Protein AF-A0A3M1ZWK1-F1 (afdb_monomer)

pLDDT: mean 81.52, std 21.82, range [30.94, 98.62]

Secondary structure (DSSP, 8-state):
--------------------------------PPPPPPPPPPPPPHHHHHHHHHHHHHHHHHHHHHHHT---HHHHHHHHHHHHHHHHHHHHHHHHHHHH----HHHHHHHHHHHHHHHHHHHHHHHHHHHHHHHHHHHHHHHHHHHHHHHHHHHHTTTGGGSHHHHHHHHHHHHHHHHHHHHHHHHHHHHHHHHHHHHHHHHHHHHHHHHHHHHHHHHHHHHHHHSS-------

Nearest PDB structures (foldseek):
  8qhw-assembly1_E  TM=5.575E-01  e=1.529E+00  Synechocystis sp. PCC 6803
  6ixg-assembly1_A  TM=4.187E-01  e=4.051E+00  Homo sapiens
  6grj-assembly1_E  TM=3.163E-01  e=2.426E+00  Aeromonas hydrophila
  4nqi-assembly2_D  TM=3.399E-01  e=5.511E+00  Dictyostelium discoideum

Foldseek 3Di:
DDDDDDDDDDDDDDDDDDDDDDDDDDDDDDPPPDDPDDPQDAADDPVCLQVVLVVLLVVLVVLVVVLVPADPLVVLVVLLVVLLVVLVVLVVVLVVVVVVVDDALVRLVVSLVVLVVSVVSLCVSLVSLVVLLVVLVVQLVVLVVQLVSLVVSCVVCVVVCVDVSSVVSSVSNNVSSVVSNVSSVVSNVSSVVSVVSSVVSNVSSVVSNVSSVVVSVVNVVVVVVVPDDPPDPDD

Structure (mmCIF, N/CA/C/O backbone):
data_AF-A0A3M1ZWK1-F1
#
_entry.id   AF-A0A3M1ZWK1-F1
#
loop_
_atom_site.group_PDB
_atom_site.id
_atom_site.type_symbol
_atom_site.label_atom_id
_atom_site.label_alt_id
_atom_site.label_comp_id
_atom_site.label_asym_id
_atom_site.label_entity_id
_atom_site.label_seq_id
_atom_site.pdbx_PDB_ins_code
_atom_site.Cartn_x
_atom_site.Cartn_y
_atom_site.Cartn_z
_atom_site.occupancy
_atom_site.B_iso_or_equiv
_atom_site.auth_seq_id
_atom_site.auth_comp_id
_atom_site.auth_asym_id
_atom_site.auth_atom_id
_atom_site.pdbx_PDB_model_num
ATOM 1 N N . MET A 1 1 ? -30.235 40.904 11.051 1.00 38.47 1 MET A N 1
ATOM 2 C CA . MET A 1 1 ? -30.427 39.703 11.897 1.00 38.47 1 MET A CA 1
ATOM 3 C C . MET A 1 1 ? -29.103 38.927 11.856 1.00 38.47 1 MET A C 1
ATOM 5 O O . MET A 1 1 ? -28.822 38.373 10.811 1.00 38.47 1 MET A O 1
ATOM 9 N N . GLN A 1 2 ? -28.092 39.113 12.729 1.00 34.56 2 GLN A N 1
ATOM 10 C CA . GLN A 1 2 ? -27.960 38.712 14.158 1.00 34.56 2 GLN A CA 1
ATOM 11 C C . GLN A 1 2 ? -28.523 37.294 14.403 1.00 34.56 2 GLN A C 1
ATOM 13 O O . GLN A 1 2 ? -29.694 37.111 14.103 1.00 34.56 2 GLN A O 1
ATOM 18 N N . ARG A 1 3 ? -27.825 36.251 14.904 1.00 33.00 3 ARG A N 1
ATOM 19 C CA . ARG A 1 3 ? -26.635 36.025 15.784 1.00 33.00 3 ARG A CA 1
ATOM 20 C C . ARG A 1 3 ? -25.969 34.676 15.376 1.00 33.00 3 ARG A C 1
ATOM 22 O O . ARG A 1 3 ? -26.694 33.814 14.907 1.00 33.00 3 ARG A O 1
ATOM 29 N N . ALA A 1 4 ? -24.649 34.447 15.342 1.00 34.34 4 ALA A N 1
ATOM 30 C CA . ALA A 1 4 ? -23.581 34.401 16.368 1.00 34.34 4 ALA A CA 1
ATOM 31 C C . ALA A 1 4 ? -23.506 33.111 17.236 1.00 34.34 4 ALA A C 1
ATOM 33 O O . ALA A 1 4 ? -24.455 32.803 17.949 1.00 34.34 4 ALA A O 1
ATOM 34 N N . GLY A 1 5 ? -22.320 32.462 17.234 1.00 31.09 5 GLY A N 1
ATOM 35 C CA . GLY A 1 5 ? -21.807 31.486 18.229 1.00 31.09 5 GLY A CA 1
ATOM 36 C C . GLY A 1 5 ? -20.921 30.379 17.609 1.00 31.09 5 GLY A C 1
ATOM 37 O O . GLY A 1 5 ? -21.463 29.385 17.155 1.00 31.09 5 GLY A O 1
ATOM 38 N N . ARG A 1 6 ? -19.612 30.580 17.331 1.00 34.53 6 ARG A N 1
ATOM 39 C CA . ARG A 1 6 ? -18.406 30.277 18.174 1.00 34.53 6 ARG A CA 1
ATOM 40 C C . ARG A 1 6 ? -18.509 28.907 18.888 1.00 34.53 6 ARG A C 1
ATOM 42 O O . ARG A 1 6 ? -19.478 28.702 19.600 1.00 34.53 6 ARG A O 1
ATOM 49 N N . TRP A 1 7 ? -17.580 27.946 18.798 1.00 30.94 7 TRP A N 1
ATOM 50 C CA . TRP A 1 7 ? -16.111 28.007 18.861 1.00 30.94 7 TRP A CA 1
ATOM 51 C C . TRP A 1 7 ? -15.473 26.719 18.296 1.00 30.94 7 TRP A C 1
ATOM 53 O O . TRP A 1 7 ? -15.908 25.638 18.671 1.00 30.94 7 TRP A O 1
ATOM 63 N N . VAL A 1 8 ? -14.374 26.814 17.540 1.00 35.25 8 VAL A N 1
ATOM 64 C CA . VAL A 1 8 ? -13.290 25.813 17.601 1.00 35.25 8 VAL A CA 1
ATOM 65 C C . VAL A 1 8 ? -11.978 26.585 17.632 1.00 35.25 8 VAL A C 1
ATOM 67 O O . VAL A 1 8 ? -11.711 27.425 16.774 1.00 35.25 8 VAL A O 1
ATOM 70 N N . ALA A 1 9 ? -11.218 26.364 18.698 1.00 31.84 9 ALA A N 1
ATOM 71 C CA . ALA A 1 9 ? -9.923 26.970 18.928 1.00 31.84 9 ALA A CA 1
ATOM 72 C C . ALA A 1 9 ? -8.912 26.431 17.907 1.00 31.84 9 ALA A C 1
ATOM 74 O O . ALA A 1 9 ? -8.629 25.237 17.870 1.00 31.84 9 ALA A O 1
ATOM 75 N N . ALA A 1 10 ? -8.365 27.332 17.097 1.00 32.12 10 ALA A N 1
ATOM 76 C CA . ALA A 1 10 ? -7.154 27.095 16.335 1.00 32.12 10 ALA A CA 1
ATOM 77 C C . ALA A 1 10 ? -5.958 27.297 17.273 1.00 32.12 10 ALA A C 1
ATOM 79 O O . ALA A 1 10 ? -5.714 28.413 17.734 1.00 32.12 10 ALA A O 1
ATOM 80 N N . VAL A 1 11 ? -5.215 26.229 17.556 1.00 35.22 11 VAL A N 1
ATOM 81 C CA . VAL A 1 11 ? -3.864 26.337 18.112 1.00 35.22 11 VAL A CA 1
ATOM 82 C C . VAL A 1 11 ? -2.892 26.184 16.951 1.00 35.22 11 VAL A C 1
ATOM 84 O O . VAL A 1 11 ? -2.616 25.090 16.468 1.00 35.22 11 VAL A O 1
ATOM 87 N N . LEU A 1 12 ? -2.426 27.338 16.481 1.00 34.66 12 LEU A N 1
ATOM 88 C CA . LEU A 1 12 ? -1.258 27.499 15.628 1.00 34.66 12 LEU A CA 1
ATOM 89 C C . LEU A 1 12 ? -0.006 27.223 16.466 1.00 34.66 12 LEU A C 1
ATOM 91 O O . LEU A 1 12 ? 0.311 27.990 17.372 1.00 34.66 12 LEU A O 1
ATOM 95 N N . VAL A 1 13 ? 0.737 26.174 16.121 1.00 36.19 13 VAL A N 1
ATOM 96 C CA . VAL A 1 13 ? 2.158 26.064 16.467 1.00 36.19 13 VAL A CA 1
ATOM 97 C C . VAL A 1 13 ? 2.926 25.980 15.158 1.00 36.19 13 VAL A C 1
ATOM 99 O O . VAL A 1 13 ? 3.127 24.910 14.598 1.00 36.19 13 VAL A O 1
ATOM 102 N N . ALA A 1 14 ? 3.336 27.142 14.662 1.00 36.56 14 ALA A N 1
ATOM 103 C CA . ALA A 1 14 ? 4.415 27.259 13.695 1.00 36.56 14 ALA A CA 1
ATOM 104 C C . ALA A 1 14 ? 5.521 28.064 14.379 1.00 36.56 14 ALA A C 1
ATOM 106 O O . ALA A 1 14 ? 5.590 29.288 14.280 1.00 36.56 14 ALA A O 1
ATOM 107 N N . ALA A 1 15 ? 6.339 27.355 15.157 1.00 40.19 15 ALA A N 1
ATOM 108 C CA . ALA A 1 15 ? 7.639 27.850 15.572 1.00 40.19 15 ALA A CA 1
ATOM 109 C C . ALA A 1 15 ? 8.526 27.916 14.325 1.00 40.19 15 ALA A C 1
ATOM 111 O O . ALA A 1 15 ? 8.642 26.946 13.575 1.00 40.19 15 ALA A O 1
ATOM 112 N N . GLY A 1 16 ? 9.076 29.103 14.086 1.00 34.81 16 GLY A N 1
ATOM 113 C CA . GLY A 1 16 ? 9.855 29.419 12.904 1.00 34.81 16 GLY A CA 1
ATOM 114 C C . GLY A 1 16 ? 11.141 28.612 12.785 1.00 34.81 16 GLY A C 1
ATOM 115 O O . GLY A 1 16 ? 11.769 28.232 13.771 1.00 34.81 16 GLY A O 1
ATOM 116 N N . PHE A 1 17 ? 11.563 28.440 11.539 1.00 39.53 17 PHE A N 1
ATOM 117 C CA . PHE A 1 17 ? 12.953 28.196 11.201 1.00 39.53 17 PHE A CA 1
ATOM 118 C C . PHE A 1 17 ? 13.386 29.282 10.221 1.00 39.53 17 PHE A C 1
ATOM 120 O O . PHE A 1 17 ? 12.992 29.293 9.056 1.00 39.53 17 PHE A O 1
ATOM 127 N N . GLY A 1 18 ? 14.155 30.236 10.744 1.00 33.44 18 GLY A N 1
ATOM 128 C CA . GLY A 1 18 ? 14.959 31.149 9.949 1.00 33.44 18 GLY A CA 1
ATOM 129 C C . GLY A 1 18 ? 16.229 30.436 9.495 1.00 33.44 18 GLY A C 1
ATOM 130 O O . GLY A 1 18 ? 16.885 29.747 10.277 1.00 33.44 18 GLY A O 1
ATOM 131 N N . TRP A 1 19 ? 16.561 30.607 8.220 1.00 42.00 19 TRP A N 1
ATOM 132 C CA . TRP A 1 19 ? 17.862 30.274 7.651 1.00 42.00 19 TRP A CA 1
ATOM 133 C C . TRP A 1 19 ? 18.913 31.218 8.252 1.00 42.00 19 TRP A C 1
ATOM 135 O O . TRP A 1 19 ? 18.686 32.425 8.330 1.00 42.00 19 TRP A O 1
ATOM 145 N N . GLY A 1 20 ? 20.017 30.659 8.752 1.00 31.88 20 GLY A N 1
ATOM 146 C CA . GLY A 1 20 ? 20.928 31.357 9.658 1.00 31.88 20 GLY A CA 1
ATOM 147 C C . GLY A 1 20 ? 22.102 32.109 9.038 1.00 31.88 20 GLY A C 1
ATOM 148 O O . GLY A 1 20 ? 22.247 32.189 7.825 1.00 31.88 20 GLY A O 1
ATOM 149 N N . ALA A 1 21 ? 22.970 32.597 9.927 1.00 36.19 21 ALA A N 1
ATOM 150 C CA . ALA A 1 21 ? 24.412 32.729 9.739 1.00 36.19 21 ALA A CA 1
ATOM 151 C C . ALA A 1 21 ? 25.097 33.079 11.078 1.00 36.19 21 ALA A C 1
ATOM 153 O O . ALA A 1 21 ? 24.599 33.907 11.832 1.00 36.19 21 ALA A O 1
ATOM 154 N N . ALA A 1 22 ? 26.288 32.497 11.259 1.00 36.38 22 ALA A N 1
ATOM 155 C CA . ALA A 1 22 ? 27.402 32.918 12.117 1.00 36.38 22 ALA A CA 1
ATOM 156 C C . ALA A 1 22 ? 27.337 32.702 13.646 1.00 36.38 22 ALA A C 1
ATOM 158 O O . ALA A 1 22 ? 26.436 33.157 14.338 1.00 36.38 22 ALA A O 1
ATOM 159 N N . GLY A 1 23 ? 28.428 32.123 14.170 1.00 31.80 23 GLY A N 1
ATOM 160 C CA . GLY A 1 23 ? 28.897 32.357 15.541 1.00 31.80 23 GLY A CA 1
ATOM 161 C C . GLY A 1 23 ? 29.079 31.101 16.389 1.00 31.80 23 GLY A C 1
ATOM 162 O O . GLY A 1 23 ? 28.115 30.523 16.865 1.00 31.80 23 GLY A O 1
ATOM 163 N N . ALA A 1 24 ? 30.332 30.700 16.593 1.00 36.47 24 ALA A N 1
ATOM 164 C CA . ALA A 1 24 ? 30.752 29.596 17.451 1.00 36.47 24 ALA A CA 1
ATOM 165 C C . ALA A 1 24 ? 30.420 29.810 18.943 1.00 36.47 24 ALA A C 1
ATOM 167 O O . ALA A 1 24 ? 30.372 30.949 19.392 1.00 36.47 24 ALA A O 1
ATOM 168 N N . VAL A 1 25 ? 30.317 28.714 19.712 1.00 35.88 25 VAL A N 1
ATOM 169 C CA . VAL A 1 25 ? 31.099 28.422 20.940 1.00 35.88 25 VAL A CA 1
ATOM 170 C C . VAL A 1 25 ? 30.581 27.131 21.602 1.00 35.88 25 VAL A C 1
ATOM 172 O O . VAL A 1 25 ? 29.383 26.894 21.706 1.00 35.88 25 VAL A O 1
ATOM 175 N N . ARG A 1 26 ? 31.531 26.288 22.031 1.00 41.31 26 ARG A N 1
ATOM 176 C CA . ARG A 1 26 ? 31.360 25.068 22.840 1.00 41.31 26 ARG A CA 1
ATOM 177 C C . ARG A 1 26 ? 30.558 25.327 24.123 1.00 41.31 26 ARG A C 1
ATOM 179 O O . ARG A 1 26 ? 30.899 26.233 24.875 1.00 41.31 26 ARG A O 1
ATOM 186 N N . GLY A 1 27 ? 29.625 24.435 24.438 1.00 31.58 27 GLY A N 1
ATOM 187 C CA . GLY A 1 27 ? 28.974 24.325 25.743 1.00 31.58 27 GLY A CA 1
ATOM 188 C C . GLY A 1 27 ? 28.344 22.940 25.889 1.00 31.58 27 GLY A C 1
ATOM 189 O O . GLY A 1 27 ? 27.831 22.407 24.915 1.00 31.58 27 GLY A O 1
ATOM 190 N N . ALA A 1 28 ? 28.486 22.352 27.073 1.00 39.31 28 ALA A N 1
ATOM 191 C CA . ALA A 1 28 ? 28.159 20.979 27.452 1.00 39.31 28 ALA A CA 1
ATOM 192 C C . ALA A 1 28 ? 26.793 20.447 26.963 1.00 39.31 28 ALA A C 1
ATOM 194 O O . ALA A 1 28 ? 25.792 21.157 27.005 1.00 39.31 28 ALA A O 1
ATOM 195 N N . GLU A 1 29 ? 26.751 19.167 26.575 1.00 39.53 29 GLU A N 1
ATOM 196 C CA . GLU A 1 29 ? 25.506 18.402 26.432 1.00 39.53 29 GLU A CA 1
ATOM 197 C C . GLU A 1 29 ? 24.835 18.257 27.807 1.00 39.53 29 GLU A C 1
ATOM 199 O O . GLU A 1 29 ? 25.184 17.389 28.607 1.00 39.53 29 GLU A O 1
ATOM 204 N N . GLU A 1 30 ? 23.854 19.116 28.082 1.00 42.88 30 GLU A N 1
ATOM 205 C CA . GLU A 1 30 ? 22.773 18.782 29.005 1.00 42.88 30 GLU A CA 1
ATOM 206 C C . GLU A 1 30 ? 21.878 17.713 28.354 1.00 42.88 30 GLU A C 1
ATOM 208 O O . GLU A 1 30 ? 21.567 17.815 27.160 1.00 42.88 30 GLU A O 1
ATOM 213 N N . PRO A 1 31 ? 21.416 16.693 29.101 1.00 44.47 31 PRO A N 1
ATOM 214 C CA . PRO A 1 31 ? 20.481 15.718 28.568 1.00 44.47 31 PRO A CA 1
ATOM 215 C C . PRO A 1 31 ? 19.192 16.451 28.209 1.00 44.47 31 PRO A C 1
ATOM 217 O O . PRO A 1 31 ? 18.511 16.995 29.080 1.00 44.47 31 PRO A O 1
ATOM 220 N N . ARG A 1 32 ? 18.845 16.460 26.920 1.00 42.34 32 ARG A N 1
ATOM 221 C CA . ARG A 1 32 ? 17.550 16.944 26.449 1.00 42.34 32 ARG A CA 1
ATOM 222 C C . ARG A 1 32 ? 16.473 16.103 27.123 1.00 42.34 32 ARG A C 1
ATOM 224 O O . ARG A 1 32 ? 16.238 14.963 26.727 1.00 42.34 32 ARG A O 1
ATOM 231 N N . ALA A 1 33 ? 15.862 16.659 28.167 1.00 49.25 33 ALA A N 1
ATOM 232 C CA . ALA A 1 33 ? 14.737 16.048 28.845 1.00 49.25 33 ALA A CA 1
ATOM 233 C C . ALA A 1 33 ? 13.699 15.680 27.781 1.00 49.25 33 ALA A C 1
ATOM 235 O O . ALA A 1 33 ? 13.269 16.531 26.994 1.00 49.25 33 ALA A O 1
ATOM 236 N N . ALA A 1 34 ? 13.362 14.392 27.714 1.00 48.78 34 ALA A N 1
ATOM 237 C CA . ALA A 1 34 ? 12.265 13.922 26.893 1.00 48.78 34 ALA A CA 1
ATOM 238 C C . ALA A 1 34 ? 11.032 14.758 27.249 1.00 48.78 34 ALA A C 1
ATOM 240 O O . ALA A 1 34 ? 10.722 14.935 28.431 1.00 48.78 34 ALA A O 1
ATOM 241 N N . ALA A 1 35 ? 10.367 15.313 26.234 1.00 48.66 35 ALA A N 1
ATOM 242 C CA . ALA A 1 35 ? 9.105 16.006 26.436 1.00 48.66 35 ALA A CA 1
ATOM 243 C C . ALA A 1 35 ? 8.170 15.092 27.255 1.00 48.66 35 ALA A C 1
ATOM 245 O O . ALA A 1 35 ? 8.119 13.891 26.963 1.00 48.66 35 ALA A O 1
ATOM 246 N N . PRO A 1 36 ? 7.473 15.610 28.284 1.00 48.47 36 PRO A N 1
ATOM 247 C CA . PRO A 1 36 ? 6.548 14.808 29.070 1.00 48.47 36 PRO A CA 1
ATOM 248 C C . PRO A 1 36 ? 5.570 14.103 28.135 1.00 48.47 36 PRO A C 1
ATOM 250 O O . PRO A 1 36 ? 4.934 14.750 27.303 1.00 48.47 36 PRO A O 1
ATOM 253 N N . ALA A 1 37 ? 5.475 12.778 28.254 1.00 53.44 37 ALA A N 1
ATOM 254 C CA . ALA A 1 37 ? 4.449 12.018 27.561 1.00 53.44 37 ALA A CA 1
ATOM 255 C C . ALA A 1 37 ? 3.083 12.622 27.913 1.00 53.44 37 ALA A C 1
ATOM 257 O O . ALA A 1 37 ? 2.758 12.785 29.091 1.00 53.44 37 ALA A O 1
ATOM 258 N N . GLU A 1 38 ? 2.319 12.993 26.888 1.00 53.47 38 GLU A N 1
ATOM 259 C CA . GLU A 1 38 ? 0.976 13.544 27.031 1.00 53.47 38 GLU A CA 1
ATOM 260 C C . GLU A 1 38 ? 0.138 12.585 27.893 1.00 53.47 38 GLU A C 1
ATOM 262 O O . GLU A 1 38 ? 0.073 11.380 27.624 1.00 53.47 38 GLU A O 1
ATOM 267 N N . ALA A 1 39 ? -0.425 13.091 28.994 1.00 61.22 39 ALA A N 1
ATOM 268 C CA . ALA A 1 39 ? -1.139 12.255 29.950 1.00 61.22 39 ALA A CA 1
ATOM 269 C C . ALA A 1 39 ? -2.335 11.564 29.265 1.00 61.22 39 ALA A C 1
ATOM 271 O O . ALA A 1 39 ? -3.037 12.195 28.471 1.00 61.22 39 ALA A O 1
ATOM 272 N N . PRO A 1 40 ? -2.591 10.275 29.552 1.00 66.06 40 PRO A N 1
ATOM 273 C CA . PRO A 1 40 ? -3.656 9.534 28.892 1.00 66.06 40 PRO A CA 1
ATOM 274 C C . PRO A 1 40 ? -5.023 10.171 29.169 1.00 66.06 40 PRO A C 1
ATOM 276 O O . PRO A 1 40 ? -5.375 10.433 30.318 1.00 66.06 40 PRO A O 1
ATOM 279 N N . GLU A 1 41 ? -5.798 10.386 28.103 1.00 78.81 41 GLU A N 1
ATOM 280 C CA . GLU A 1 41 ? -7.129 10.995 28.180 1.00 78.81 41 GLU A CA 1
ATOM 281 C C . GLU A 1 41 ? -8.057 10.198 29.119 1.00 78.81 41 GLU A C 1
ATOM 283 O O . GLU A 1 41 ? -8.141 8.964 28.989 1.00 78.81 41 GLU A O 1
ATOM 288 N N . PRO A 1 42 ? -8.756 10.867 30.058 1.00 83.88 42 PRO A N 1
ATOM 289 C CA . PRO A 1 42 ? -9.631 10.195 31.010 1.00 83.88 42 PRO A CA 1
ATOM 290 C C . PRO A 1 42 ? -10.800 9.488 30.304 1.00 83.88 42 PRO A C 1
ATOM 292 O O . PRO A 1 42 ? -11.194 9.874 29.201 1.00 83.88 42 PRO A O 1
ATOM 295 N N . PRO A 1 43 ? -11.369 8.430 30.912 1.00 88.19 43 PRO A N 1
ATOM 296 C CA . PRO A 1 43 ? -12.530 7.754 30.352 1.00 88.19 43 PRO A CA 1
ATOM 297 C C . PRO A 1 43 ? -13.760 8.676 30.324 1.00 88.19 43 PRO A C 1
ATOM 299 O O . PRO A 1 43 ? -13.922 9.510 31.220 1.00 88.19 43 PRO A O 1
ATOM 302 N N . PRO A 1 44 ? -14.653 8.512 29.331 1.00 90.38 44 PRO A N 1
ATOM 303 C CA . PRO A 1 44 ? -15.882 9.286 29.255 1.00 90.38 44 PRO A CA 1
ATOM 304 C C . PRO A 1 44 ? -16.834 8.914 30.397 1.00 90.38 44 PRO A C 1
ATOM 306 O O . PRO A 1 44 ? -16.759 7.828 30.981 1.00 90.38 44 PRO A O 1
ATOM 309 N N . GLY A 1 45 ? -17.782 9.807 30.686 1.00 90.44 45 GLY A N 1
ATOM 310 C CA . GLY A 1 45 ? -18.857 9.516 31.634 1.00 90.44 45 GLY A CA 1
ATOM 311 C C . GLY A 1 45 ? -19.731 8.347 31.161 1.00 90.44 45 GLY A C 1
ATOM 312 O O . GLY A 1 45 ? -19.922 8.154 29.962 1.00 90.44 45 GLY A O 1
ATOM 313 N N . LEU A 1 46 ? -20.314 7.585 32.095 1.00 87.69 46 LEU A N 1
ATOM 314 C CA . LEU A 1 46 ? -21.090 6.375 31.771 1.00 87.69 46 LEU A CA 1
ATOM 315 C C . LEU A 1 46 ? -22.246 6.619 30.791 1.00 87.69 46 LEU A C 1
ATOM 317 O O . LEU A 1 46 ? -22.508 5.775 29.938 1.00 87.69 46 LEU A O 1
ATOM 321 N N . SER A 1 47 ? -22.899 7.781 30.872 1.00 90.38 47 SER A N 1
ATOM 322 C CA . SER A 1 47 ? -23.980 8.178 29.959 1.00 90.38 47 SER A CA 1
ATOM 323 C C . SER A 1 47 ? -23.522 8.379 28.512 1.00 90.38 47 SER A C 1
ATOM 325 O O . SER A 1 47 ? -24.345 8.347 27.603 1.00 90.38 47 SER A O 1
ATOM 327 N N . GLN A 1 48 ? -22.223 8.574 28.285 1.00 92.62 48 GLN A N 1
ATOM 328 C CA . GLN A 1 48 ? -21.650 8.829 26.966 1.00 92.62 48 GLN A CA 1
ATOM 329 C C . GLN A 1 48 ? -21.156 7.547 26.288 1.00 92.62 48 GLN A C 1
ATOM 331 O O . GLN A 1 48 ? -20.995 7.533 25.074 1.00 92.62 48 GLN A O 1
ATOM 336 N N . ILE A 1 49 ? -20.949 6.456 27.034 1.00 93.06 49 ILE A N 1
ATOM 337 C CA . ILE A 1 49 ? -20.338 5.226 26.503 1.00 93.06 49 ILE A CA 1
ATOM 338 C C . ILE A 1 49 ? -21.188 4.607 25.391 1.00 93.06 49 ILE A C 1
ATOM 340 O O . ILE A 1 49 ? -20.664 4.294 24.326 1.00 93.06 49 ILE A O 1
ATOM 344 N N . VAL A 1 50 ? -22.494 4.443 25.621 1.00 92.00 50 VAL A N 1
ATOM 345 C CA . VAL A 1 50 ? -23.394 3.837 24.627 1.00 92.00 50 VAL A CA 1
ATOM 346 C C . VAL A 1 50 ? -23.517 4.724 23.374 1.00 92.00 50 VAL A C 1
ATOM 348 O O . VAL A 1 50 ? -23.265 4.208 22.286 1.00 92.00 50 VAL A O 1
ATOM 351 N N . PRO A 1 51 ? -23.799 6.043 23.474 1.00 94.31 51 PRO A N 1
ATOM 352 C CA . PRO A 1 51 ? -23.810 6.923 22.302 1.00 94.31 51 PRO A CA 1
ATOM 353 C C . PRO A 1 51 ? -22.492 6.944 21.520 1.00 94.31 51 PRO A C 1
ATOM 355 O O . PRO A 1 51 ? -22.516 6.892 20.294 1.00 94.31 51 PRO A O 1
ATOM 358 N N . LEU A 1 52 ? -21.342 6.978 22.204 1.00 95.12 52 LEU A N 1
ATOM 359 C CA . LEU A 1 52 ? -20.032 6.964 21.544 1.00 95.12 52 LEU A CA 1
ATOM 360 C C . LEU A 1 52 ? -19.779 5.652 20.792 1.00 95.12 52 LEU A C 1
ATOM 362 O O . LEU A 1 52 ? -19.182 5.672 19.718 1.00 95.12 52 LEU A O 1
ATOM 366 N N . ALA A 1 53 ? -20.230 4.516 21.332 1.00 94.00 53 ALA A N 1
ATOM 367 C CA . ALA A 1 53 ? -20.112 3.230 20.651 1.00 94.00 53 ALA A CA 1
ATOM 368 C C . ALA A 1 53 ? -20.960 3.190 19.368 1.00 94.00 53 ALA A C 1
ATOM 370 O O . ALA A 1 53 ? -20.475 2.724 18.341 1.00 94.00 53 ALA A O 1
ATOM 371 N N . VAL A 1 54 ? -22.184 3.728 19.410 1.00 92.94 54 VAL A N 1
ATOM 372 C CA . VAL A 1 54 ? -23.064 3.842 18.232 1.00 92.94 54 VAL A CA 1
ATOM 373 C C . VAL A 1 54 ? -22.483 4.805 17.193 1.00 92.94 54 VAL A C 1
ATOM 375 O O . VAL A 1 54 ? -22.493 4.499 16.003 1.00 92.94 54 VAL A O 1
ATOM 378 N N . GLY A 1 55 ? -21.921 5.939 17.624 1.00 95.12 55 GLY A N 1
ATOM 379 C CA . GLY A 1 55 ? -21.249 6.880 16.721 1.00 95.12 55 GLY A CA 1
ATOM 380 C C . GLY A 1 55 ? -20.106 6.227 15.939 1.00 95.12 55 GLY A C 1
ATOM 381 O O . GLY A 1 55 ? -19.940 6.482 14.752 1.00 95.12 55 GLY A O 1
ATOM 382 N N . LEU A 1 56 ? -19.382 5.290 16.557 1.00 96.06 56 LEU A N 1
ATOM 383 C CA . LEU A 1 56 ? -18.311 4.561 15.880 1.00 96.06 56 LEU A CA 1
ATOM 384 C C . LEU A 1 56 ? -18.818 3.666 14.735 1.00 96.06 56 LEU A C 1
ATOM 386 O O . LEU A 1 56 ? -18.093 3.445 13.768 1.00 96.06 56 LEU A O 1
ATOM 390 N N . GLU A 1 57 ? -20.043 3.141 14.819 1.00 94.31 57 GLU A N 1
ATOM 391 C CA . GLU A 1 57 ? -20.647 2.375 13.719 1.00 94.31 57 GLU A CA 1
ATOM 392 C C . GLU A 1 57 ? -21.027 3.273 12.540 1.00 94.31 57 GLU A C 1
ATOM 394 O O . GLU A 1 57 ? -20.864 2.875 11.388 1.00 94.31 57 GLU A O 1
ATOM 399 N N . GLN A 1 58 ? -21.477 4.498 12.820 1.00 95.31 58 GLN A N 1
ATOM 400 C CA . GLN A 1 58 ? -21.732 5.503 11.785 1.00 95.31 58 GLN A CA 1
ATOM 401 C C . GLN A 1 58 ? -20.429 5.904 11.088 1.00 95.31 58 GLN A C 1
ATOM 403 O O . GLN A 1 58 ? -20.380 5.959 9.861 1.00 95.31 58 GLN A O 1
ATOM 408 N N . ASP A 1 59 ? -19.357 6.095 11.860 1.00 97.19 59 ASP A N 1
ATOM 409 C CA . ASP A 1 59 ? -18.025 6.365 11.318 1.00 97.19 59 ASP A CA 1
ATOM 410 C C . ASP A 1 59 ? -17.501 5.198 10.468 1.00 97.19 59 ASP A C 1
ATOM 412 O O . ASP A 1 59 ? -16.864 5.424 9.441 1.00 97.19 59 ASP A O 1
ATOM 416 N N . LEU A 1 60 ? -17.778 3.946 10.859 1.00 97.38 60 LEU A N 1
ATOM 417 C CA . LEU A 1 60 ? -17.443 2.778 10.039 1.00 97.38 60 LEU A CA 1
ATOM 418 C C . LEU A 1 60 ? -18.211 2.797 8.711 1.00 97.38 60 LEU A C 1
ATOM 420 O O . LEU A 1 60 ? -17.614 2.543 7.671 1.00 97.38 60 LEU A O 1
ATOM 424 N N . ALA A 1 61 ? -19.504 3.123 8.721 1.00 96.31 61 ALA A N 1
ATOM 425 C CA . ALA A 1 61 ? -20.283 3.223 7.488 1.00 96.31 61 ALA A CA 1
ATOM 426 C C . ALA A 1 61 ? -19.752 4.333 6.560 1.00 96.31 61 ALA A C 1
ATOM 428 O O . ALA A 1 61 ? -19.682 4.144 5.346 1.00 96.31 61 ALA A O 1
ATOM 429 N N . ALA A 1 62 ? -19.329 5.469 7.127 1.00 95.56 62 ALA A N 1
ATOM 430 C CA . ALA A 1 62 ? -18.686 6.542 6.372 1.00 95.56 62 ALA A CA 1
ATOM 431 C C . ALA A 1 62 ? -17.341 6.095 5.774 1.00 95.56 62 ALA A C 1
ATOM 433 O O . ALA A 1 62 ? -17.097 6.332 4.592 1.00 95.56 62 ALA A O 1
ATOM 434 N N . LEU A 1 63 ? -16.513 5.383 6.549 1.00 96.50 63 LEU A N 1
ATOM 435 C CA . LEU A 1 63 ? -15.273 4.776 6.060 1.00 96.50 63 LEU A CA 1
ATOM 436 C C . LEU A 1 63 ? -15.546 3.801 4.908 1.00 96.50 63 LEU A C 1
ATOM 438 O O . LEU A 1 63 ? -14.874 3.856 3.886 1.00 96.50 63 LEU A O 1
ATOM 442 N N . GLU A 1 64 ? -16.521 2.900 5.048 1.00 94.94 64 GLU A N 1
ATOM 443 C CA . GLU A 1 64 ? -16.849 1.930 3.996 1.00 94.94 64 GLU A CA 1
ATOM 444 C C . GLU A 1 64 ? -17.317 2.624 2.706 1.00 94.94 64 GLU A C 1
ATOM 446 O O . GLU A 1 64 ? -16.953 2.186 1.614 1.00 94.94 64 GLU A O 1
ATOM 451 N N . ALA A 1 65 ? -18.055 3.733 2.817 1.00 93.75 65 ALA A N 1
ATOM 452 C CA . ALA A 1 65 ? -18.437 4.552 1.669 1.00 93.75 65 ALA A CA 1
ATOM 453 C C . ALA A 1 65 ? -17.231 5.259 1.023 1.00 93.75 65 ALA A C 1
ATOM 455 O O . ALA A 1 65 ? -17.126 5.288 -0.203 1.00 93.75 65 ALA A O 1
ATOM 456 N N . GLU A 1 66 ? -16.299 5.787 1.822 1.00 92.06 66 GLU A N 1
ATOM 457 C CA . GLU A 1 66 ? -15.057 6.391 1.324 1.00 92.06 66 GLU A CA 1
ATOM 458 C C . GLU A 1 66 ? -14.200 5.363 0.568 1.00 92.06 66 GLU A C 1
ATOM 460 O O . GLU A 1 66 ? -13.754 5.624 -0.550 1.00 92.06 66 GLU A O 1
ATOM 465 N N . LEU A 1 67 ? -14.043 4.159 1.127 1.00 92.44 67 LEU A N 1
ATOM 466 C CA . LEU A 1 67 ? -13.278 3.070 0.511 1.00 92.44 67 LEU A CA 1
ATOM 467 C C . LEU A 1 67 ? -13.938 2.515 -0.766 1.00 92.44 67 LEU A C 1
ATOM 469 O O . LEU A 1 67 ? -13.243 1.970 -1.625 1.00 92.44 67 LEU A O 1
ATOM 473 N N . ALA A 1 68 ? -15.260 2.649 -0.917 1.00 87.25 68 ALA A N 1
ATOM 474 C CA . ALA A 1 68 ? -15.982 2.197 -2.108 1.00 87.25 68 ALA A CA 1
ATOM 475 C C . ALA A 1 68 ? -15.664 3.038 -3.357 1.00 87.25 68 ALA A C 1
ATOM 477 O O . ALA A 1 68 ? -15.653 2.506 -4.468 1.00 87.25 68 ALA A O 1
ATOM 478 N N . HIS A 1 69 ? -15.353 4.327 -3.193 1.00 78.56 69 HIS A N 1
ATOM 479 C CA . HIS A 1 69 ? -14.969 5.235 -4.282 1.00 78.56 69 HIS A CA 1
ATOM 480 C C . HIS A 1 69 ? -13.462 5.182 -4.583 1.00 78.56 69 HIS A C 1
ATOM 482 O O . HIS A 1 69 ? -12.799 6.207 -4.746 1.00 78.56 69 HIS A O 1
ATOM 488 N N . GLY A 1 70 ? -12.918 3.966 -4.628 1.00 78.81 70 GLY A N 1
ATOM 489 C CA . GLY A 1 70 ? -11.488 3.713 -4.748 1.00 78.81 70 GLY A CA 1
ATOM 490 C C . GLY A 1 70 ? -10.916 3.864 -6.161 1.00 78.81 70 GLY A C 1
ATOM 491 O O . GLY A 1 70 ? -11.625 3.967 -7.161 1.00 78.81 70 GLY A O 1
ATOM 492 N N . LEU A 1 71 ? -9.585 3.824 -6.216 1.00 89.50 71 LEU A N 1
ATOM 493 C CA . LEU A 1 71 ? -8.782 3.767 -7.435 1.00 89.50 71 LEU A CA 1
ATOM 494 C C . LEU A 1 71 ? -9.250 2.648 -8.383 1.00 89.50 71 LEU A C 1
ATOM 496 O O . LEU A 1 71 ? -9.460 1.510 -7.952 1.00 89.50 71 LEU A O 1
ATOM 500 N N . ASP A 1 72 ? -9.319 2.935 -9.688 1.00 93.38 72 ASP A N 1
ATOM 501 C CA . ASP A 1 72 ? -9.497 1.908 -10.720 1.00 93.38 72 ASP A CA 1
ATOM 502 C C . ASP A 1 72 ? -8.222 1.055 -10.841 1.00 93.38 72 ASP A C 1
ATOM 504 O O . ASP A 1 72 ? -7.313 1.303 -11.639 1.00 93.38 72 ASP A O 1
ATOM 508 N N . ARG A 1 73 ? -8.159 0.031 -9.989 1.00 93.62 73 ARG A N 1
ATOM 509 C CA . ARG A 1 73 ? -7.045 -0.918 -9.898 1.00 93.62 73 ARG A CA 1
ATOM 510 C C . ARG A 1 73 ? -6.825 -1.682 -11.197 1.00 93.62 73 ARG A C 1
ATOM 512 O O . ARG A 1 73 ? -5.688 -2.029 -11.503 1.00 93.62 73 ARG A O 1
ATOM 519 N N . GLU A 1 74 ? -7.884 -1.950 -11.959 1.00 94.44 74 GLU A N 1
ATOM 520 C CA . GLU A 1 74 ? -7.750 -2.660 -13.228 1.00 94.44 74 GLU A CA 1
ATOM 521 C C . GLU A 1 74 ? -7.107 -1.773 -14.289 1.00 94.44 74 GLU A C 1
ATOM 523 O O . GLU A 1 74 ? -6.260 -2.244 -15.048 1.00 94.44 74 GLU A O 1
ATOM 528 N N . ALA A 1 75 ? -7.471 -0.489 -14.339 1.00 95.44 75 ALA A N 1
ATOM 529 C CA . ALA A 1 75 ? -6.828 0.460 -15.239 1.00 95.44 75 ALA A CA 1
ATOM 530 C C . ALA A 1 75 ? -5.330 0.591 -14.944 1.00 95.44 75 ALA A C 1
ATOM 532 O O . ALA A 1 75 ? -4.527 0.489 -15.873 1.00 95.44 75 ALA A O 1
ATOM 533 N N . VAL A 1 76 ? -4.949 0.732 -13.670 1.00 97.00 76 VAL A N 1
ATOM 534 C CA . VAL A 1 76 ? -3.532 0.757 -13.271 1.00 97.00 76 VAL A CA 1
ATOM 535 C C . VAL A 1 76 ? -2.848 -0.567 -13.615 1.00 97.00 76 VAL A C 1
ATOM 537 O O . VAL A 1 76 ? -1.772 -0.567 -14.209 1.00 97.00 76 VAL A O 1
ATOM 540 N N . GLY A 1 77 ? -3.488 -1.703 -13.324 1.00 97.12 77 GLY A N 1
ATOM 541 C CA . GLY A 1 77 ? -2.973 -3.025 -13.681 1.00 97.12 77 GLY A CA 1
ATOM 542 C C . GLY A 1 77 ? -2.667 -3.153 -15.176 1.00 97.12 77 GLY A C 1
ATOM 543 O O . GLY A 1 77 ? -1.560 -3.545 -15.538 1.00 97.12 77 GLY A O 1
ATOM 544 N N . ARG A 1 78 ? -3.594 -2.724 -16.043 1.00 97.69 78 ARG A N 1
ATOM 545 C CA . ARG A 1 78 ? -3.398 -2.709 -17.504 1.00 97.69 78 ARG A CA 1
ATOM 546 C C . ARG A 1 78 ? -2.240 -1.806 -17.933 1.00 97.69 78 ARG A C 1
ATOM 548 O O . ARG A 1 78 ? -1.506 -2.163 -18.853 1.00 97.69 78 ARG A O 1
ATOM 555 N N . GLN A 1 79 ? -2.062 -0.651 -17.289 1.00 97.50 79 GLN A N 1
ATOM 556 C CA . GLN A 1 79 ? -0.927 0.239 -17.565 1.00 97.50 79 GLN A CA 1
ATOM 557 C C . GLN A 1 79 ? 0.408 -0.420 -17.201 1.00 97.50 79 GLN A C 1
ATOM 559 O O . GLN A 1 79 ? 1.352 -0.356 -17.990 1.00 97.50 79 GLN A O 1
ATOM 564 N N . LEU A 1 80 ? 0.480 -1.089 -16.046 1.00 97.94 80 LEU A N 1
ATOM 565 C CA . LEU A 1 80 ? 1.675 -1.826 -15.631 1.00 97.94 80 LEU A CA 1
ATOM 566 C C . LEU A 1 80 ? 1.977 -2.996 -16.574 1.00 97.94 80 LEU A C 1
ATOM 568 O O . LEU A 1 80 ? 3.131 -3.182 -16.947 1.00 97.94 80 LEU A O 1
ATOM 572 N N . ASP A 1 81 ? 0.963 -3.741 -17.019 1.00 97.81 81 ASP A N 1
ATOM 573 C CA . ASP A 1 81 ? 1.146 -4.838 -17.980 1.00 97.81 81 ASP A CA 1
ATOM 574 C C . ASP A 1 81 ? 1.674 -4.347 -19.332 1.00 97.81 81 ASP A C 1
ATOM 576 O O . ASP A 1 81 ? 2.591 -4.944 -19.905 1.00 97.81 81 ASP A O 1
ATOM 580 N N . ALA A 1 82 ? 1.143 -3.226 -19.825 1.00 97.62 82 ALA A N 1
ATOM 581 C CA . ALA A 1 82 ? 1.631 -2.601 -21.049 1.00 97.62 82 ALA A CA 1
ATOM 582 C C . ALA A 1 82 ? 3.099 -2.159 -20.912 1.00 97.62 82 ALA A C 1
ATOM 584 O O . ALA A 1 82 ? 3.912 -2.439 -21.797 1.00 97.62 82 ALA A O 1
ATOM 585 N N . LEU A 1 83 ? 3.461 -1.532 -19.786 1.00 97.81 83 LEU A N 1
ATOM 586 C CA . LEU A 1 83 ? 4.841 -1.128 -19.502 1.00 97.81 83 LEU A CA 1
ATOM 587 C C . LEU A 1 83 ? 5.780 -2.331 -19.374 1.00 97.81 83 LEU A C 1
ATOM 589 O O . LEU A 1 83 ? 6.864 -2.319 -19.952 1.00 97.81 83 LEU A O 1
ATOM 593 N N . ALA A 1 84 ? 5.364 -3.392 -18.683 1.00 97.75 84 ALA A N 1
ATOM 594 C CA . ALA A 1 84 ? 6.149 -4.616 -18.556 1.00 97.75 84 ALA A CA 1
ATOM 595 C C . ALA A 1 84 ? 6.438 -5.247 -19.929 1.00 97.75 84 ALA A C 1
ATOM 597 O O . ALA A 1 84 ? 7.574 -5.633 -20.220 1.00 97.75 84 ALA A O 1
ATOM 598 N N . ALA A 1 85 ? 5.432 -5.308 -20.807 1.00 97.88 85 ALA A N 1
ATOM 599 C CA . ALA A 1 85 ? 5.600 -5.803 -22.171 1.00 97.88 85 ALA A CA 1
ATOM 600 C C . ALA A 1 85 ? 6.563 -4.927 -22.990 1.00 97.88 85 ALA A C 1
ATOM 602 O O . ALA A 1 85 ? 7.417 -5.452 -23.709 1.00 97.88 85 ALA A O 1
ATOM 603 N N . GLN A 1 86 ? 6.465 -3.605 -22.846 1.00 96.50 86 GLN A N 1
ATOM 604 C CA . GLN A 1 86 ? 7.342 -2.644 -23.511 1.00 96.50 86 GLN A CA 1
ATOM 605 C C . GLN A 1 86 ? 8.801 -2.792 -23.051 1.00 96.50 86 GLN A C 1
ATOM 607 O O . GLN A 1 86 ? 9.696 -2.918 -23.886 1.00 96.50 86 GLN A O 1
ATOM 612 N N . VAL A 1 87 ? 9.040 -2.885 -21.739 1.00 97.06 87 VAL A N 1
ATOM 613 C CA . VAL A 1 87 ? 10.375 -3.110 -21.154 1.00 97.06 87 VAL A CA 1
ATOM 614 C C . VAL A 1 87 ? 10.966 -4.447 -21.607 1.00 97.06 87 VAL A C 1
ATOM 616 O O . VAL A 1 87 ? 12.141 -4.517 -21.960 1.00 97.06 87 VAL A O 1
ATOM 619 N N . LYS A 1 88 ? 10.153 -5.504 -21.703 1.00 96.25 88 LYS A N 1
ATOM 620 C CA . LYS A 1 88 ? 10.585 -6.787 -22.280 1.00 96.25 88 LYS A CA 1
ATOM 621 C C . LYS A 1 88 ? 10.951 -6.672 -23.765 1.00 96.25 88 LYS A C 1
ATOM 623 O O . LYS A 1 88 ? 11.829 -7.388 -24.242 1.00 96.25 88 LYS A O 1
ATOM 628 N N . GLY A 1 89 ? 10.279 -5.795 -24.509 1.00 95.50 89 GLY A N 1
ATOM 629 C CA . GLY A 1 89 ? 10.653 -5.454 -25.882 1.00 95.50 89 GLY A CA 1
ATOM 630 C C . GLY A 1 89 ? 12.025 -4.781 -25.952 1.00 95.50 89 GLY A C 1
ATOM 631 O O . GLY A 1 89 ? 12.841 -5.149 -26.795 1.00 95.50 89 GLY A O 1
ATOM 632 N N . TYR A 1 90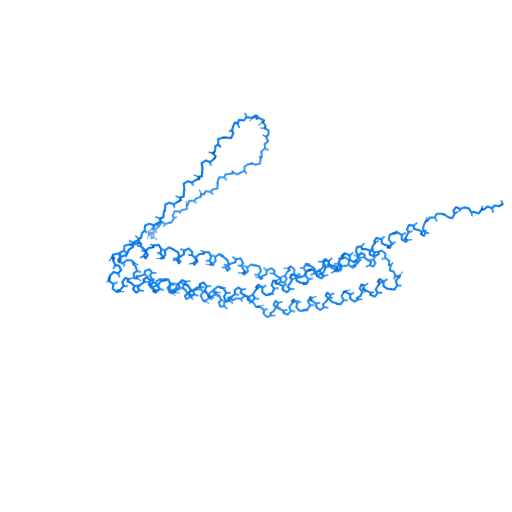 ? 12.303 -3.856 -25.031 1.00 94.12 90 TYR A N 1
ATOM 633 C CA . TYR A 1 90 ? 13.594 -3.170 -24.942 1.00 94.12 90 TYR A CA 1
ATOM 634 C C . TYR A 1 90 ? 14.747 -4.113 -24.626 1.00 94.12 90 TYR A C 1
ATOM 636 O O . TYR A 1 90 ? 15.783 -4.025 -25.272 1.00 94.12 90 TYR A O 1
ATOM 644 N N . ASP A 1 91 ? 14.549 -5.054 -23.704 1.00 92.44 91 ASP A N 1
ATOM 645 C CA . ASP A 1 91 ? 15.537 -6.090 -23.380 1.00 92.44 91 ASP A CA 1
ATOM 646 C C . ASP A 1 91 ? 15.972 -6.889 -24.615 1.00 92.44 91 ASP A C 1
ATOM 648 O O . ASP A 1 91 ? 17.162 -7.035 -24.894 1.00 92.44 91 ASP A O 1
ATOM 652 N N . LYS A 1 92 ? 15.009 -7.330 -25.433 1.00 92.00 92 LYS A N 1
ATOM 653 C CA . LYS A 1 92 ? 15.312 -8.035 -26.687 1.00 92.00 92 LYS A CA 1
ATOM 654 C C . LYS A 1 92 ? 16.090 -7.158 -27.663 1.00 92.00 92 LYS A C 1
ATOM 656 O O . LYS A 1 92 ? 17.083 -7.612 -28.228 1.00 92.00 92 LYS A O 1
ATOM 661 N N . ALA A 1 93 ? 15.641 -5.921 -27.855 1.00 89.56 93 ALA A N 1
ATOM 662 C CA . ALA A 1 93 ? 16.239 -4.999 -28.810 1.00 89.56 93 ALA A CA 1
ATOM 663 C C . ALA A 1 93 ? 17.672 -4.596 -28.413 1.00 89.56 93 ALA A C 1
ATOM 665 O O . ALA A 1 93 ? 18.564 -4.602 -29.261 1.00 89.56 93 ALA A O 1
ATOM 666 N N . LEU A 1 94 ? 17.925 -4.331 -27.127 1.00 87.44 94 LEU A N 1
ATOM 667 C CA . LEU A 1 94 ? 19.271 -4.081 -26.601 1.00 87.44 94 LEU A CA 1
ATOM 668 C C . LEU A 1 94 ? 20.170 -5.317 -26.736 1.00 87.44 94 LEU A C 1
ATOM 670 O O . LEU A 1 94 ? 21.312 -5.203 -27.186 1.00 87.44 94 LEU A O 1
ATOM 674 N N . GLY A 1 95 ? 19.648 -6.512 -26.446 1.00 85.94 95 GLY A N 1
ATOM 675 C CA . GLY A 1 95 ? 20.388 -7.764 -26.619 1.00 85.94 95 GLY A CA 1
ATOM 676 C C . GLY A 1 95 ? 20.725 -8.096 -28.081 1.00 85.94 95 GLY A C 1
ATOM 677 O O . GLY A 1 95 ? 21.742 -8.733 -28.364 1.00 85.94 95 GLY A O 1
ATOM 678 N N . GLU A 1 96 ? 19.891 -7.696 -29.040 1.00 86.50 96 GLU A N 1
ATOM 679 C CA . GLU A 1 96 ? 20.193 -7.786 -30.476 1.00 86.50 96 GLU A CA 1
ATOM 680 C C . GLU A 1 96 ? 21.241 -6.755 -30.905 1.00 86.50 96 GLU A C 1
ATOM 682 O O . GLU A 1 96 ? 22.181 -7.107 -31.623 1.00 86.50 96 GLU A O 1
ATOM 687 N N . LEU A 1 97 ? 21.137 -5.518 -30.408 1.00 82.69 97 LEU A N 1
ATOM 688 C CA . LEU A 1 97 ? 22.095 -4.450 -30.688 1.00 82.69 97 LEU A CA 1
ATOM 689 C C . LEU A 1 97 ? 23.510 -4.810 -30.207 1.00 82.69 97 LEU A C 1
ATOM 691 O O . LEU A 1 97 ? 24.470 -4.688 -30.972 1.00 82.69 97 LEU A O 1
ATOM 695 N N . GLY A 1 98 ? 23.631 -5.324 -28.979 1.00 78.88 98 GLY A N 1
ATOM 696 C CA . GLY A 1 98 ? 24.909 -5.763 -28.412 1.00 78.88 98 GLY A CA 1
ATOM 697 C C . GLY A 1 98 ? 25.550 -6.911 -29.202 1.00 78.88 98 GLY A C 1
ATOM 698 O O . GLY A 1 98 ? 26.749 -6.885 -29.473 1.00 78.88 98 GLY A O 1
ATOM 699 N N . ARG A 1 99 ? 24.753 -7.888 -29.666 1.00 79.62 99 ARG A N 1
ATOM 700 C CA . ARG A 1 99 ? 25.243 -9.005 -30.502 1.00 79.62 99 ARG A CA 1
ATOM 701 C C . ARG A 1 99 ? 25.646 -8.574 -31.912 1.00 79.62 99 ARG A C 1
ATOM 703 O O . ARG A 1 99 ? 26.548 -9.169 -32.496 1.00 79.62 99 ARG A O 1
ATOM 710 N N . GLY A 1 100 ? 24.978 -7.566 -32.469 1.00 72.69 100 GLY A N 1
ATOM 711 C CA . GLY A 1 100 ? 25.238 -7.072 -33.821 1.00 72.69 100 GLY A CA 1
ATOM 712 C C . GLY A 1 100 ? 26.563 -6.320 -33.974 1.00 72.69 100 GLY A C 1
ATOM 713 O O . GLY A 1 100 ? 27.041 -6.175 -35.101 1.00 72.69 100 GLY A O 1
ATOM 714 N N . GLY A 1 101 ? 27.147 -5.822 -32.873 1.00 67.00 101 GLY A N 1
ATOM 715 C CA . GLY A 1 101 ? 28.455 -5.146 -32.834 1.00 67.00 101 GLY A CA 1
ATOM 716 C C . GLY A 1 101 ? 28.565 -3.864 -33.675 1.00 67.00 101 GLY A C 1
ATOM 717 O O . GLY A 1 101 ? 29.644 -3.286 -33.793 1.00 67.00 101 GLY A O 1
ATOM 718 N N . ARG A 1 102 ? 27.464 -3.422 -34.292 1.00 66.50 102 ARG A N 1
ATOM 719 C CA . ARG A 1 102 ? 27.363 -2.226 -35.132 1.00 66.50 102 ARG A CA 1
ATOM 720 C C . ARG A 1 102 ? 26.313 -1.305 -34.529 1.00 66.50 102 ARG A C 1
ATOM 722 O O . ARG A 1 102 ? 25.150 -1.374 -34.903 1.00 66.50 102 ARG A O 1
ATOM 729 N N . TYR A 1 103 ? 26.741 -0.477 -33.587 1.00 71.94 103 TYR A N 1
ATOM 730 C CA . TYR A 1 103 ? 25.908 0.538 -32.954 1.00 71.94 103 TYR A CA 1
ATOM 731 C C . TYR A 1 103 ? 26.702 1.838 -32.813 1.00 71.94 103 TYR A C 1
ATOM 733 O O . TYR A 1 103 ? 27.916 1.823 -32.586 1.00 71.94 103 TYR A O 1
ATOM 741 N N . SER 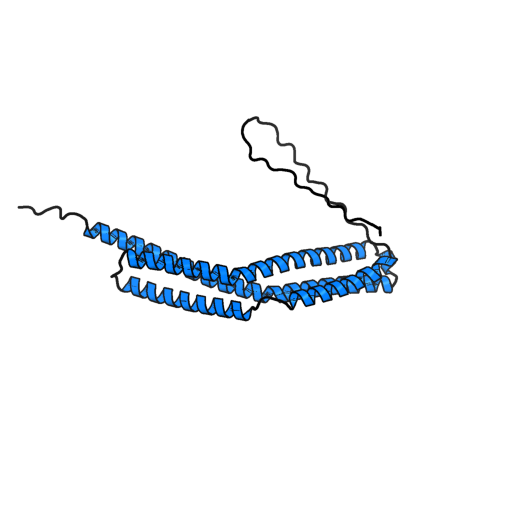A 1 104 ? 26.036 2.969 -33.023 1.00 74.81 104 SER A N 1
ATOM 742 C CA . SER A 1 104 ? 26.619 4.295 -32.853 1.00 74.81 104 SER A CA 1
ATOM 743 C C . SER A 1 104 ? 26.459 4.785 -31.411 1.00 74.81 104 SER A C 1
ATOM 745 O O . SER A 1 104 ? 25.678 4.254 -30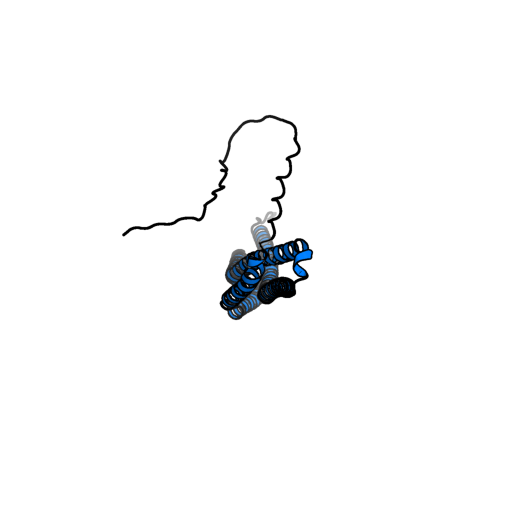.620 1.00 74.81 104 SER A O 1
ATOM 747 N N . TYR A 1 105 ? 27.206 5.832 -31.060 1.00 73.69 105 TYR A N 1
ATOM 748 C CA . TYR A 1 105 ? 27.011 6.526 -29.787 1.00 73.69 105 TYR A CA 1
ATOM 749 C C . TYR A 1 105 ? 25.595 7.120 -29.671 1.00 73.69 105 TYR A C 1
ATOM 751 O O . TYR A 1 105 ? 25.014 7.111 -28.589 1.00 73.69 105 TYR A O 1
ATOM 759 N N . GLU A 1 106 ? 25.029 7.602 -30.783 1.00 79.12 106 GLU A N 1
ATOM 760 C CA . GLU A 1 106 ? 23.671 8.157 -30.841 1.00 79.12 106 GLU A CA 1
ATOM 761 C C . GLU A 1 106 ? 22.612 7.084 -30.567 1.00 79.12 106 GLU A C 1
ATOM 763 O O . GLU A 1 106 ? 21.694 7.335 -29.789 1.00 79.12 106 GLU A O 1
ATOM 768 N N . ASP A 1 107 ? 22.788 5.870 -31.102 1.00 80.69 107 ASP A N 1
ATOM 769 C CA . ASP A 1 107 ? 21.887 4.738 -30.838 1.00 80.69 107 ASP A CA 1
ATOM 770 C C . ASP A 1 107 ? 21.849 4.404 -29.342 1.00 80.69 107 ASP A C 1
ATOM 772 O O . ASP A 1 107 ? 20.783 4.270 -28.739 1.00 80.69 107 ASP A O 1
ATOM 776 N N . ALA A 1 108 ? 23.023 4.318 -28.712 1.00 76.88 108 ALA A N 1
ATOM 777 C CA . ALA A 1 108 ? 23.130 3.974 -27.300 1.00 76.88 108 ALA A CA 1
ATOM 778 C C . ALA A 1 108 ? 22.651 5.117 -26.373 1.00 76.88 108 ALA A C 1
ATOM 780 O O . ALA A 1 108 ? 22.073 4.863 -25.315 1.00 76.88 108 ALA A O 1
ATOM 781 N N . ALA A 1 109 ? 22.809 6.382 -26.781 1.00 81.81 109 ALA A N 1
ATOM 782 C CA . ALA A 1 109 ? 22.229 7.527 -26.076 1.00 81.81 109 ALA A CA 1
ATOM 783 C C . ALA A 1 109 ? 20.696 7.579 -26.221 1.00 81.81 109 ALA A C 1
ATOM 785 O O . ALA A 1 109 ? 20.000 7.900 -25.256 1.00 81.81 109 ALA A O 1
ATOM 786 N N . GLY A 1 110 ? 20.164 7.210 -27.391 1.00 87.25 110 GLY A N 1
ATOM 787 C CA . GLY A 1 110 ? 18.726 7.080 -27.632 1.00 87.25 110 GLY A CA 1
ATOM 788 C C . GLY A 1 110 ? 18.072 6.073 -26.686 1.00 87.25 110 GLY A C 1
ATOM 789 O O . GLY A 1 110 ? 17.044 6.377 -26.082 1.00 87.25 110 GLY A O 1
ATOM 790 N N . TRP A 1 111 ? 18.723 4.928 -26.454 1.00 88.44 111 TRP A N 1
ATOM 791 C CA . TRP A 1 111 ? 18.245 3.915 -25.508 1.00 88.44 111 TRP A CA 1
ATOM 792 C C . TRP A 1 111 ? 18.088 4.432 -24.079 1.00 88.44 111 TRP A C 1
ATOM 794 O O . TRP A 1 111 ? 17.103 4.103 -23.417 1.00 88.44 111 TRP A O 1
ATOM 804 N N . LYS A 1 112 ? 18.999 5.289 -23.604 1.00 86.94 112 LYS A N 1
ATOM 805 C CA . LYS A 1 112 ? 18.841 5.924 -22.288 1.00 86.94 112 LYS A CA 1
ATOM 806 C C . LYS A 1 112 ? 17.583 6.774 -22.209 1.00 86.94 112 LYS A C 1
ATOM 808 O O . LYS A 1 112 ? 16.806 6.606 -21.277 1.00 86.94 112 LYS A O 1
ATOM 813 N N . ALA A 1 113 ? 17.357 7.634 -23.202 1.00 90.25 113 ALA A N 1
ATOM 814 C CA . ALA A 1 113 ? 16.164 8.474 -23.239 1.00 90.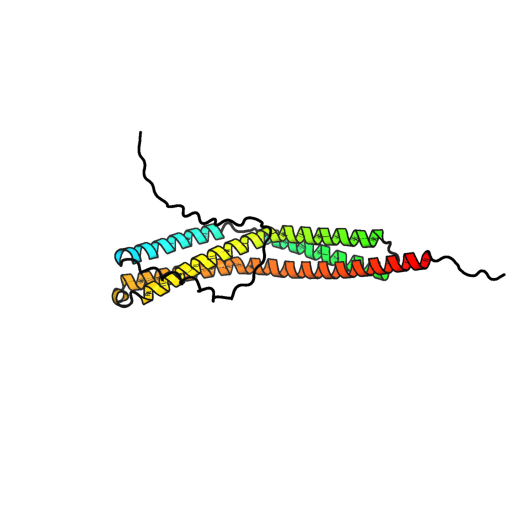25 113 ALA A CA 1
ATOM 815 C C . ALA A 1 113 ? 14.878 7.628 -23.270 1.00 90.25 113 ALA A C 1
ATOM 817 O O . ALA A 1 113 ? 13.900 7.947 -22.593 1.00 90.25 113 ALA A O 1
ATOM 818 N N . THR A 1 114 ? 14.889 6.510 -24.001 1.00 93.94 114 THR A N 1
ATOM 819 C CA . THR A 1 114 ? 13.782 5.546 -24.026 1.00 93.94 114 THR A CA 1
ATOM 820 C C . THR A 1 114 ? 13.510 4.924 -22.650 1.00 93.94 114 THR A C 1
ATOM 822 O O . THR A 1 114 ? 12.351 4.825 -22.241 1.00 93.94 114 THR A O 1
ATOM 825 N N . LEU A 1 115 ? 14.555 4.531 -21.918 1.00 94.50 115 LEU A N 1
ATOM 826 C CA . LEU A 1 115 ? 14.443 3.929 -20.583 1.00 94.50 115 LEU A CA 1
ATOM 827 C C . LEU A 1 115 ? 14.053 4.949 -19.499 1.00 94.50 115 LEU A C 1
ATOM 829 O O . LEU A 1 115 ? 13.262 4.628 -18.609 1.00 94.50 115 LEU A O 1
ATOM 833 N N . ASP A 1 116 ? 14.534 6.188 -19.599 1.00 94.38 116 ASP A N 1
ATOM 834 C CA . ASP A 1 116 ? 14.095 7.289 -18.735 1.00 94.38 116 ASP A CA 1
ATOM 835 C C . ASP A 1 116 ? 12.601 7.588 -18.967 1.00 94.38 116 ASP A C 1
ATOM 837 O O . ASP A 1 116 ? 11.835 7.741 -18.014 1.00 94.38 116 ASP A O 1
ATOM 841 N N . GLY A 1 117 ? 12.145 7.565 -20.225 1.00 96.56 117 GLY A N 1
ATOM 842 C CA . GLY A 1 117 ? 10.725 7.689 -20.565 1.00 96.56 117 GLY A CA 1
ATOM 843 C C . GLY A 1 117 ? 9.859 6.565 -19.985 1.00 96.56 117 GLY A C 1
ATOM 844 O O . GLY A 1 117 ? 8.754 6.825 -19.504 1.00 96.56 117 GLY A O 1
ATOM 845 N N . ALA A 1 118 ? 10.361 5.326 -19.979 1.00 96.19 118 ALA A N 1
ATOM 846 C CA . ALA A 1 118 ? 9.682 4.192 -19.351 1.00 96.19 118 ALA A CA 1
ATOM 847 C C . ALA A 1 118 ? 9.599 4.340 -17.824 1.00 96.19 118 ALA A C 1
ATOM 849 O O . ALA A 1 118 ? 8.535 4.100 -17.254 1.00 96.19 118 ALA A O 1
ATOM 850 N N . SER A 1 119 ? 10.675 4.806 -17.180 1.00 96.75 119 SER A N 1
ATOM 851 C CA . SER A 1 119 ? 10.688 5.098 -15.737 1.00 96.75 119 SER A CA 1
ATOM 852 C C . SER A 1 119 ? 9.646 6.163 -15.384 1.00 96.75 119 SER A C 1
ATOM 854 O O . SER A 1 119 ? 8.799 5.949 -14.523 1.00 96.75 119 SER A O 1
ATOM 856 N N . ALA A 1 120 ? 9.618 7.273 -16.126 1.00 97.69 120 ALA A N 1
ATOM 857 C CA . ALA A 1 120 ? 8.649 8.347 -15.906 1.00 97.69 120 ALA A CA 1
ATOM 858 C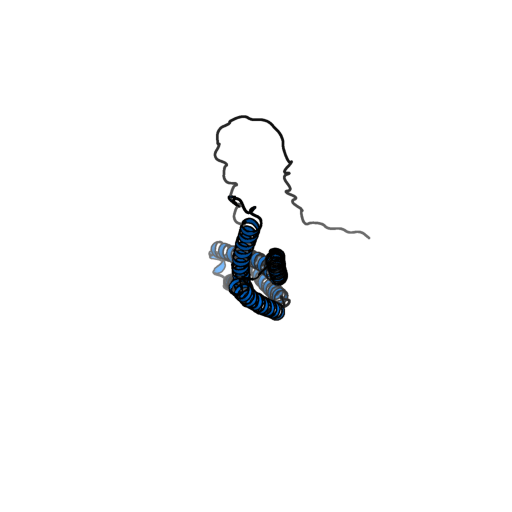 C . ALA A 1 120 ? 7.195 7.916 -16.185 1.00 97.69 120 ALA A C 1
ATOM 860 O O . ALA A 1 120 ? 6.247 8.455 -15.612 1.00 97.69 120 ALA A O 1
ATOM 861 N N . ALA A 1 121 ? 6.975 6.971 -17.103 1.00 97.25 121 ALA A N 1
ATOM 862 C CA . ALA A 1 121 ? 5.652 6.395 -17.328 1.00 97.25 121 ALA A CA 1
ATOM 863 C C . ALA A 1 121 ? 5.216 5.487 -16.171 1.00 97.25 121 ALA A C 1
ATOM 865 O O . ALA A 1 121 ? 4.056 5.553 -15.762 1.00 97.25 121 ALA A O 1
ATOM 866 N N . LEU A 1 122 ? 6.141 4.700 -15.618 1.00 97.75 122 LEU A N 1
ATOM 867 C CA . LEU A 1 122 ? 5.897 3.862 -14.450 1.00 97.75 122 LEU A CA 1
ATOM 868 C C . LEU A 1 122 ? 5.561 4.696 -13.208 1.00 97.75 122 LEU A C 1
ATOM 870 O O . LEU A 1 122 ? 4.570 4.413 -12.537 1.00 97.75 122 LEU A O 1
ATOM 874 N N . GLU A 1 123 ? 6.327 5.756 -12.943 1.00 97.06 123 GLU A N 1
ATOM 875 C CA . GLU A 1 123 ? 6.060 6.690 -11.840 1.00 97.06 123 GLU A CA 1
ATOM 876 C C . GLU A 1 123 ? 4.657 7.298 -11.945 1.00 97.06 123 GLU A C 1
ATOM 878 O O . GLU A 1 123 ? 3.901 7.295 -10.976 1.00 97.06 123 GLU A O 1
ATOM 883 N N . ARG A 1 124 ? 4.259 7.750 -13.141 1.00 97.19 124 ARG A N 1
ATOM 884 C CA . ARG A 1 124 ? 2.911 8.295 -13.371 1.00 97.19 124 ARG A CA 1
ATOM 885 C C . ARG A 1 124 ? 1.805 7.260 -13.179 1.00 97.19 124 ARG A C 1
ATOM 887 O O . ARG A 1 124 ? 0.745 7.618 -12.677 1.00 97.19 124 ARG A O 1
ATOM 894 N N . ALA A 1 125 ? 2.032 6.008 -13.578 1.00 95.31 125 ALA A N 1
ATOM 895 C CA . ALA A 1 125 ? 1.065 4.929 -13.375 1.00 95.31 125 ALA A CA 1
ATOM 896 C C . ALA A 1 125 ? 0.898 4.580 -11.884 1.00 95.31 125 ALA A C 1
ATOM 898 O O . ALA A 1 125 ? -0.204 4.252 -11.446 1.00 95.31 125 ALA A O 1
ATOM 899 N N . LEU A 1 126 ? 1.974 4.684 -11.095 1.00 96.19 126 LEU A N 1
ATOM 900 C CA . LEU A 1 126 ? 1.963 4.384 -9.663 1.00 96.19 126 LEU A CA 1
ATOM 901 C C . LEU A 1 126 ? 1.562 5.546 -8.754 1.00 96.19 126 LEU A C 1
ATOM 903 O O . LEU A 1 126 ? 1.118 5.285 -7.638 1.00 96.19 126 LEU A O 1
ATOM 907 N N . ALA A 1 127 ? 1.702 6.799 -9.186 1.00 96.19 127 ALA A N 1
ATOM 908 C CA . ALA A 1 127 ? 1.347 7.969 -8.382 1.00 96.19 127 ALA A CA 1
ATOM 909 C C . ALA A 1 127 ? -0.023 7.852 -7.671 1.00 96.19 127 ALA A C 1
ATOM 911 O O . ALA A 1 127 ? -0.070 8.035 -6.453 1.00 96.19 127 ALA A O 1
ATOM 912 N N . PRO A 1 128 ? -1.128 7.462 -8.346 1.00 95.44 128 PRO A N 1
ATOM 913 C CA . PRO A 1 128 ? -2.415 7.319 -7.663 1.00 95.44 128 PRO A CA 1
ATOM 914 C C . PRO A 1 128 ? -2.463 6.138 -6.677 1.00 95.44 128 PRO A C 1
ATOM 916 O O . PRO A 1 128 ? -3.225 6.175 -5.710 1.00 95.44 128 PRO A O 1
ATOM 919 N N . VAL A 1 129 ? -1.658 5.089 -6.890 1.00 96.81 129 VAL A N 1
ATOM 920 C CA . VAL A 1 129 ? -1.526 3.963 -5.947 1.00 96.81 129 VAL A CA 1
ATOM 921 C C . VAL A 1 129 ? -0.862 4.442 -4.660 1.00 96.81 129 VAL A C 1
ATOM 923 O O . VAL A 1 129 ? -1.373 4.157 -3.580 1.00 96.81 129 VAL A O 1
ATOM 926 N N . GLN A 1 130 ? 0.235 5.195 -4.779 1.00 96.12 130 GLN A N 1
ATOM 927 C CA . GLN A 1 130 ? 0.965 5.755 -3.638 1.00 96.12 130 GLN A CA 1
ATOM 928 C C . GLN A 1 130 ? 0.077 6.702 -2.830 1.00 96.12 130 GLN A C 1
ATOM 930 O O . GLN A 1 130 ? -0.079 6.511 -1.630 1.00 96.12 130 GLN A O 1
ATOM 935 N N . GLU A 1 131 ? -0.604 7.635 -3.498 1.00 95.31 131 GLU A N 1
ATOM 936 C CA . GLU A 1 131 ? -1.525 8.557 -2.831 1.00 95.31 131 GLU A CA 1
ATOM 937 C C . GLU A 1 131 ? -2.651 7.818 -2.089 1.00 95.31 131 GLU A C 1
ATOM 939 O O . GLU A 1 131 ? -3.037 8.195 -0.981 1.00 95.31 131 GLU A O 1
ATOM 944 N N . THR A 1 132 ? -3.177 6.741 -2.678 1.00 95.81 132 THR A N 1
ATOM 945 C CA . THR A 1 132 ? -4.217 5.936 -2.027 1.00 95.81 132 THR A CA 1
ATOM 946 C C . THR A 1 132 ? -3.664 5.188 -0.811 1.00 95.81 132 THR A C 1
ATOM 948 O O . THR A 1 132 ? -4.317 5.172 0.229 1.00 95.81 132 THR A O 1
ATOM 951 N N . LEU A 1 133 ? -2.470 4.596 -0.907 1.00 96.56 133 LEU A N 1
ATOM 952 C CA . LEU A 1 133 ? -1.816 3.918 0.216 1.00 96.56 133 LEU A CA 1
ATOM 953 C C . LEU A 1 133 ? -1.521 4.883 1.374 1.00 96.56 133 LEU A C 1
ATOM 955 O O . LEU A 1 133 ? -1.853 4.562 2.512 1.00 96.56 133 LEU A O 1
ATOM 959 N N . ASP A 1 134 ? -1.025 6.089 1.087 1.00 96.62 134 ASP A N 1
ATOM 960 C CA . ASP A 1 134 ? -0.768 7.115 2.106 1.00 96.62 134 ASP A CA 1
ATOM 961 C C . ASP A 1 134 ? -2.050 7.490 2.869 1.00 96.62 134 ASP A C 1
ATOM 963 O O . ASP A 1 134 ? -2.059 7.604 4.099 1.00 96.62 134 ASP A O 1
ATOM 967 N N . ARG A 1 135 ? -3.173 7.638 2.154 1.00 96.06 135 ARG A N 1
ATOM 968 C CA . ARG A 1 135 ? -4.485 7.883 2.779 1.00 96.06 135 ARG A CA 1
ATOM 969 C C . ARG A 1 135 ? -4.920 6.707 3.656 1.00 96.06 135 ARG A C 1
ATOM 971 O O . ARG A 1 135 ? -5.394 6.923 4.773 1.00 96.06 135 ARG A O 1
ATOM 978 N N . LEU A 1 136 ? -4.740 5.471 3.185 1.00 97.00 136 LEU A N 1
ATOM 979 C CA . LEU A 1 136 ? -5.059 4.268 3.960 1.00 97.00 136 LEU A CA 1
ATOM 980 C C . LEU A 1 136 ? -4.208 4.164 5.231 1.00 97.00 136 LEU A C 1
ATOM 982 O O . LEU A 1 136 ? -4.737 3.772 6.271 1.00 97.00 136 LEU A O 1
ATOM 986 N N . ASP A 1 137 ? -2.940 4.571 5.195 1.00 97.81 137 ASP A N 1
ATOM 987 C CA . ASP A 1 137 ? -2.068 4.595 6.372 1.00 97.81 137 ASP A CA 1
ATOM 988 C C . ASP A 1 137 ? -2.531 5.616 7.420 1.00 97.81 137 ASP A C 1
ATOM 990 O O . ASP A 1 137 ? -2.555 5.316 8.621 1.00 97.81 137 ASP A O 1
ATOM 994 N N . VAL A 1 138 ? -2.984 6.798 6.986 1.00 97.75 138 VAL A N 1
ATOM 995 C CA . VAL A 1 138 ? -3.594 7.796 7.881 1.00 97.75 138 VAL A CA 1
ATOM 996 C C . VAL A 1 138 ? -4.849 7.230 8.550 1.00 97.75 138 VAL A C 1
ATOM 998 O O . VAL A 1 138 ? -4.968 7.287 9.781 1.00 97.75 138 VAL A O 1
ATOM 1001 N N . LEU A 1 139 ? -5.750 6.626 7.767 1.00 97.56 139 LEU A N 1
ATOM 1002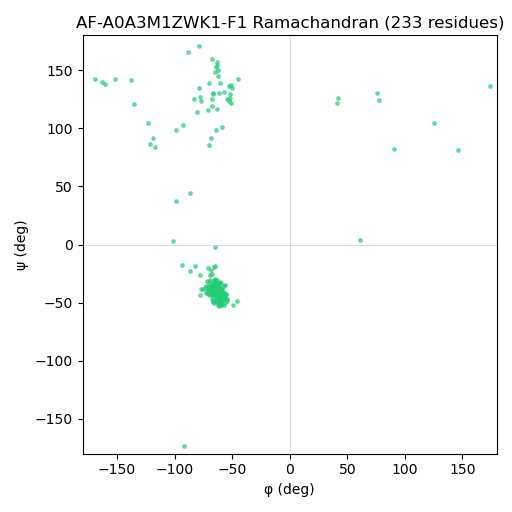 C CA . LEU A 1 139 ? -6.968 5.990 8.279 1.00 97.56 139 LEU A CA 1
ATOM 1003 C C . LEU A 1 139 ? -6.632 4.847 9.246 1.00 97.56 139 LEU A C 1
ATOM 1005 O O . LEU A 1 139 ? -7.205 4.757 10.335 1.00 97.56 139 LEU A O 1
ATOM 1009 N N . ARG A 1 140 ? -5.653 4.002 8.908 1.00 98.25 140 ARG A N 1
ATOM 1010 C CA . ARG A 1 140 ? -5.183 2.908 9.768 1.00 98.25 140 ARG A CA 1
ATOM 1011 C C . ARG A 1 140 ? -4.692 3.437 11.110 1.00 98.25 140 ARG A C 1
ATOM 1013 O O . ARG A 1 140 ? -5.063 2.895 12.158 1.00 98.25 140 ARG A O 1
ATOM 1020 N N . ALA A 1 141 ? -3.871 4.486 11.103 1.00 98.31 141 ALA A N 1
ATOM 1021 C CA . ALA A 1 141 ? -3.348 5.100 12.319 1.00 98.31 141 ALA A CA 1
ATOM 1022 C C . ALA A 1 141 ? -4.475 5.687 13.180 1.00 98.31 141 ALA A C 1
ATOM 1024 O O . ALA A 1 141 ? -4.485 5.524 14.404 1.00 98.31 141 ALA A O 1
ATOM 1025 N N . GLU A 1 142 ? -5.457 6.336 12.557 1.00 97.81 142 GLU A N 1
ATOM 1026 C CA . GLU A 1 142 ? -6.628 6.860 13.249 1.00 97.81 142 GLU A CA 1
ATOM 1027 C C . GLU A 1 142 ? -7.455 5.756 13.920 1.00 97.81 142 GLU A C 1
ATOM 1029 O O . GLU A 1 142 ? -7.688 5.808 15.133 1.00 97.81 142 GLU A O 1
ATOM 1034 N N . TRP A 1 143 ? -7.846 4.727 13.171 1.00 98.19 143 TRP A N 1
ATOM 1035 C CA . TRP A 1 143 ? -8.653 3.623 13.690 1.00 98.19 143 TRP A CA 1
ATOM 1036 C C . TRP A 1 143 ? -7.912 2.785 14.733 1.00 98.19 143 TRP A C 1
ATOM 1038 O O . TRP A 1 143 ? -8.516 2.342 15.714 1.00 98.19 143 TRP A O 1
ATOM 1048 N N . THR A 1 144 ? -6.590 2.665 14.610 1.00 98.44 144 THR A N 1
ATOM 1049 C CA . THR A 1 144 ? -5.734 2.062 15.641 1.00 98.44 144 THR A CA 1
ATOM 1050 C C . THR A 1 144 ? -5.789 2.873 16.935 1.00 98.44 144 THR A C 1
ATOM 1052 O O . THR A 1 144 ? -6.062 2.318 18.001 1.00 98.44 144 THR A O 1
ATOM 1055 N N . ARG A 1 145 ? -5.631 4.203 16.858 1.00 97.31 145 ARG A N 1
ATOM 1056 C CA . ARG A 1 145 ? -5.749 5.086 18.032 1.00 97.31 145 ARG A CA 1
ATOM 1057 C C . ARG A 1 145 ? -7.128 4.991 18.683 1.00 97.31 145 ARG A C 1
ATOM 1059 O O . ARG A 1 145 ? -7.209 4.951 19.913 1.00 97.31 145 ARG A O 1
ATOM 1066 N N . ARG A 1 146 ? -8.202 4.932 17.886 1.00 96.81 146 ARG A N 1
ATOM 1067 C CA . ARG A 1 146 ? -9.584 4.751 18.368 1.00 96.81 146 ARG A CA 1
ATOM 1068 C C . ARG A 1 146 ? -9.740 3.415 19.104 1.00 96.81 146 ARG A C 1
ATOM 1070 O O . ARG A 1 146 ? -10.177 3.412 20.254 1.00 96.81 146 ARG A O 1
ATOM 1077 N N . ARG A 1 147 ? -9.322 2.298 18.500 1.00 97.94 147 ARG A N 1
ATOM 1078 C CA . ARG A 1 147 ? -9.339 0.963 19.128 1.00 97.94 147 ARG A CA 1
ATOM 1079 C C . ARG A 1 147 ? -8.589 0.963 20.459 1.00 97.94 147 ARG A C 1
ATOM 1081 O O . ARG A 1 147 ? -9.112 0.495 21.470 1.00 97.94 147 ARG A O 1
ATOM 1088 N N . ASP A 1 148 ? -7.379 1.511 20.475 1.00 97.12 148 ASP A N 1
ATOM 1089 C CA . ASP A 1 148 ? -6.521 1.499 21.659 1.00 97.12 148 ASP A CA 1
ATOM 1090 C C . ASP A 1 148 ? -7.089 2.381 22.776 1.00 97.12 148 ASP A C 1
ATOM 1092 O O . ASP A 1 148 ? -7.030 2.014 23.952 1.00 97.12 148 ASP A O 1
ATOM 1096 N N . ARG A 1 149 ? -7.702 3.516 22.422 1.00 95.69 149 ARG A N 1
ATOM 1097 C CA . ARG A 1 149 ? -8.456 4.370 23.349 1.00 95.69 149 ARG A CA 1
ATOM 1098 C C . ARG A 1 149 ? -9.611 3.602 23.990 1.00 95.69 149 ARG A C 1
ATOM 1100 O O . ARG A 1 149 ? -9.682 3.538 25.216 1.00 95.69 149 ARG A O 1
ATOM 1107 N N . TRP A 1 150 ? -10.444 2.941 23.188 1.00 96.44 150 TRP A N 1
ATOM 1108 C CA . TRP A 1 150 ? -11.535 2.100 23.686 1.00 96.44 150 TRP A CA 1
ATOM 1109 C C . TRP A 1 150 ? -11.033 0.954 24.572 1.00 96.44 150 TRP A C 1
ATOM 1111 O O . TRP A 1 150 ? -11.627 0.669 25.613 1.00 96.44 150 TRP A O 1
ATOM 1121 N N . ALA A 1 151 ? -9.902 0.334 24.227 1.00 96.19 151 ALA A N 1
ATOM 1122 C CA . ALA A 1 151 ? -9.288 -0.715 25.035 1.00 96.19 151 ALA A CA 1
ATOM 1123 C C . ALA A 1 151 ? -8.783 -0.189 26.389 1.00 96.19 151 ALA A C 1
ATOM 1125 O O . ALA A 1 151 ? -8.923 -0.875 27.405 1.00 96.19 151 ALA A O 1
ATOM 1126 N N . ARG A 1 152 ? -8.228 1.030 26.433 1.00 95.56 152 ARG A N 1
ATOM 1127 C CA . ARG A 1 152 ? -7.829 1.695 27.684 1.00 95.56 152 ARG A CA 1
ATOM 1128 C C . ARG A 1 152 ? -9.039 2.043 28.544 1.00 95.56 152 ARG A C 1
ATOM 1130 O O . ARG A 1 152 ? -9.067 1.671 29.715 1.00 95.56 152 ARG A O 1
ATOM 1137 N N . TRP A 1 153 ? -10.064 2.667 27.969 1.00 95.19 153 TRP A N 1
ATOM 1138 C CA . TRP A 1 153 ? -11.303 2.993 28.682 1.00 95.19 153 TRP A CA 1
ATOM 1139 C C . TRP A 1 153 ? -11.991 1.744 29.243 1.00 95.19 153 TRP A C 1
ATOM 1141 O O . TRP A 1 153 ? -12.409 1.734 30.398 1.00 95.19 153 TRP A O 1
ATOM 1151 N N . LYS A 1 154 ? -11.999 0.642 28.482 1.00 93.94 154 LYS A N 1
ATOM 1152 C CA . LYS A 1 154 ? -12.523 -0.660 28.920 1.00 93.94 154 LYS A CA 1
ATOM 1153 C C . LYS A 1 154 ? -11.810 -1.215 30.158 1.00 93.94 154 LYS A C 1
ATOM 1155 O O . LYS A 1 154 ? -12.434 -1.943 30.938 1.00 93.94 154 LYS A O 1
ATOM 1160 N N . LYS A 1 155 ? -10.508 -0.942 30.308 1.00 93.31 155 LYS A N 1
ATOM 1161 C CA . LYS A 1 155 ? -9.711 -1.327 31.486 1.00 93.31 155 LYS A CA 1
ATOM 1162 C C . LYS A 1 155 ? -9.977 -0.392 32.665 1.00 93.31 155 LYS A C 1
ATOM 1164 O O . LYS A 1 155 ? -10.151 -0.878 33.774 1.00 93.31 155 LYS A O 1
ATOM 1169 N N . ALA A 1 156 ? -10.036 0.917 32.419 1.00 92.25 156 ALA A N 1
ATOM 1170 C CA . ALA A 1 156 ? -10.270 1.923 33.455 1.00 92.25 156 ALA A CA 1
ATOM 1171 C C . ALA A 1 156 ? -11.662 1.796 34.102 1.00 92.25 156 ALA A C 1
ATOM 1173 O O . ALA A 1 156 ? -11.791 1.981 35.304 1.00 92.25 156 ALA A O 1
ATOM 1174 N N . LEU A 1 157 ? -12.678 1.418 33.320 1.00 91.50 157 LEU A N 1
ATOM 1175 C CA . LEU A 1 157 ? -14.071 1.279 33.763 1.00 91.50 157 LEU A CA 1
ATOM 1176 C C . LEU A 1 157 ? -14.453 -0.179 34.080 1.00 91.50 157 LEU A C 1
ATOM 1178 O O . LEU A 1 157 ? -15.532 -0.667 33.730 1.00 91.50 157 LEU A O 1
ATOM 1182 N N . ALA A 1 158 ? -13.525 -0.936 34.671 1.00 90.81 158 ALA A N 1
ATOM 1183 C CA . ALA A 1 158 ? -13.722 -2.361 34.932 1.00 90.81 158 ALA A CA 1
ATOM 1184 C C . ALA A 1 158 ? -14.870 -2.641 35.919 1.00 90.81 158 ALA A C 1
ATOM 1186 O O . ALA A 1 158 ? -15.552 -3.657 35.779 1.00 90.81 158 ALA A O 1
ATOM 1187 N N . ALA A 1 159 ? -15.102 -1.758 36.895 1.00 89.50 159 ALA A N 1
ATOM 1188 C CA . ALA A 1 159 ? -16.152 -1.934 37.896 1.00 89.50 159 ALA A CA 1
ATOM 1189 C C . ALA A 1 159 ? -17.554 -1.693 37.309 1.00 89.50 159 ALA A C 1
ATOM 1191 O O . ALA A 1 159 ? -18.504 -2.408 37.628 1.00 89.50 159 ALA A O 1
ATOM 1192 N N . GLU A 1 160 ? -17.673 -0.722 36.410 1.00 88.56 160 GLU A N 1
ATOM 1193 C CA . GLU A 1 160 ? -18.921 -0.265 35.801 1.00 88.56 160 GLU A CA 1
ATOM 1194 C C . GLU A 1 160 ? -19.388 -1.214 34.696 1.00 88.56 160 GLU A C 1
ATOM 1196 O O . GLU A 1 160 ? -20.586 -1.382 34.474 1.00 88.56 160 GLU A O 1
ATOM 1201 N N . ARG A 1 161 ? -18.444 -1.933 34.080 1.00 87.25 161 ARG A N 1
ATOM 1202 C CA . ARG A 1 161 ? -18.693 -3.029 33.133 1.00 87.25 161 ARG A CA 1
ATOM 1203 C C . ARG A 1 161 ? -19.392 -4.255 33.729 1.00 87.25 161 ARG A C 1
ATOM 1205 O O . ARG A 1 161 ? -19.677 -5.186 32.987 1.00 87.25 161 ARG A O 1
ATOM 1212 N N . LYS A 1 162 ? -19.686 -4.278 35.033 1.00 87.00 162 LYS A N 1
ATOM 1213 C CA . LYS A 1 162 ? -20.620 -5.259 35.616 1.00 87.00 162 LYS A CA 1
ATOM 1214 C C . LYS A 1 162 ? -22.051 -5.082 35.090 1.00 87.00 162 LYS A C 1
ATOM 1216 O O . LYS A 1 162 ? -22.855 -5.997 35.217 1.00 87.00 162 LYS A O 1
ATOM 1221 N N . ARG A 1 163 ? -22.365 -3.912 34.523 1.00 91.69 163 ARG A N 1
ATOM 1222 C CA . ARG A 1 163 ? -23.616 -3.635 33.809 1.00 91.69 163 ARG A CA 1
ATOM 1223 C C . ARG A 1 163 ? -23.489 -4.129 32.371 1.00 91.69 163 ARG A C 1
ATOM 1225 O O . ARG A 1 163 ? -22.547 -3.727 31.677 1.00 91.69 163 ARG A O 1
ATOM 1232 N N . GLU A 1 164 ? -24.411 -4.983 31.930 1.00 92.00 164 GLU A N 1
ATOM 1233 C CA . GLU A 1 164 ? -24.309 -5.631 30.616 1.00 92.00 164 GLU A CA 1
ATOM 1234 C C . GLU A 1 164 ? -24.356 -4.611 29.476 1.00 92.00 164 GLU A C 1
ATOM 1236 O O . GLU A 1 164 ? -23.627 -4.759 28.503 1.00 92.00 164 GLU A O 1
ATOM 1241 N N . GLU A 1 165 ? -25.109 -3.519 29.615 1.00 90.00 165 GLU A N 1
ATOM 1242 C CA . GLU A 1 165 ? -25.212 -2.474 28.592 1.00 90.00 165 GLU A CA 1
ATOM 1243 C C . GLU A 1 165 ? -23.857 -1.794 28.346 1.00 90.00 165 GLU A C 1
ATOM 1245 O O . GLU A 1 165 ? -23.457 -1.555 27.205 1.00 90.00 165 GLU A O 1
ATOM 1250 N N . ILE A 1 166 ? -23.108 -1.535 29.422 1.00 92.38 166 ILE A N 1
ATOM 1251 C CA . ILE A 1 166 ? -21.767 -0.946 29.350 1.00 92.38 166 ILE A CA 1
ATOM 1252 C C . ILE A 1 166 ? -20.776 -1.964 28.779 1.00 92.38 166 ILE A C 1
ATOM 1254 O O . ILE A 1 166 ? -19.950 -1.625 27.929 1.00 92.38 166 ILE A O 1
ATOM 1258 N N . ALA A 1 167 ? -20.855 -3.226 29.212 1.00 93.69 167 ALA A N 1
ATOM 1259 C CA . ALA A 1 167 ? -20.009 -4.291 28.681 1.00 93.69 167 ALA A CA 1
ATOM 1260 C C . ALA A 1 167 ? -20.233 -4.515 27.176 1.00 93.69 167 ALA A C 1
ATOM 1262 O O . ALA A 1 167 ? -19.253 -4.653 26.435 1.00 93.69 167 ALA A O 1
ATOM 1263 N N . ALA A 1 168 ? -21.493 -4.516 26.739 1.00 94.94 168 ALA A N 1
ATOM 1264 C CA . ALA A 1 168 ? -21.899 -4.644 25.349 1.00 94.94 168 ALA A CA 1
ATOM 1265 C C . ALA A 1 168 ? -21.384 -3.468 24.513 1.00 94.94 168 ALA A C 1
ATOM 1267 O O . ALA A 1 168 ? -20.727 -3.708 23.505 1.00 94.94 168 ALA A O 1
ATOM 1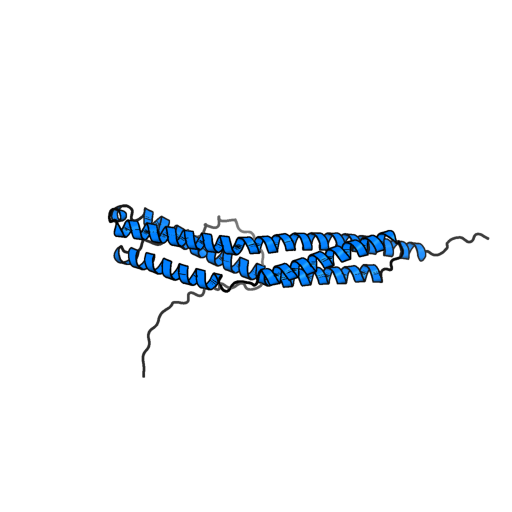268 N N . ALA A 1 169 ? -21.545 -2.223 24.974 1.00 95.25 169 ALA A N 1
ATOM 1269 C CA . ALA A 1 169 ? -21.048 -1.044 24.261 1.00 95.25 169 ALA A CA 1
ATOM 1270 C C . ALA A 1 169 ? -19.529 -1.093 24.005 1.00 95.25 169 ALA A C 1
ATOM 1272 O O . ALA A 1 169 ? -19.077 -0.840 22.890 1.00 95.25 169 ALA A O 1
ATOM 1273 N N . PHE A 1 170 ? -18.728 -1.502 24.997 1.00 96.31 170 PHE A N 1
ATOM 1274 C CA . PHE A 1 170 ? -17.286 -1.708 24.800 1.00 96.31 170 PHE A CA 1
ATOM 1275 C C . PHE A 1 170 ? -16.963 -2.842 23.822 1.00 96.31 170 PHE A C 1
ATOM 1277 O O . PHE A 1 170 ? -15.945 -2.785 23.130 1.00 96.31 170 PHE A O 1
ATOM 1284 N N . ARG A 1 171 ? -17.775 -3.905 23.809 1.00 96.19 171 ARG A N 1
ATOM 1285 C CA . ARG A 1 171 ? -17.619 -5.039 22.890 1.00 96.19 171 ARG A CA 1
ATOM 1286 C C . ARG A 1 171 ? -17.886 -4.578 21.457 1.00 96.19 171 ARG A C 1
ATOM 1288 O O . ARG A 1 171 ? -17.021 -4.778 20.613 1.00 96.19 171 ARG A O 1
ATOM 1295 N N . THR A 1 172 ? -19.001 -3.883 21.241 1.00 96.06 172 THR A N 1
ATOM 1296 C CA . THR A 1 172 ? -19.380 -3.269 19.964 1.00 96.06 172 THR A CA 1
ATOM 1297 C C . THR A 1 172 ? -18.310 -2.306 19.473 1.00 96.06 172 THR A C 1
ATOM 1299 O O . THR A 1 172 ? -17.813 -2.473 18.370 1.00 96.06 172 THR A O 1
ATOM 1302 N N . ALA A 1 173 ? -17.868 -1.352 20.296 1.00 97.56 173 ALA A N 1
ATOM 1303 C CA . ALA A 1 173 ? -16.886 -0.365 19.856 1.00 97.56 173 ALA A CA 1
ATOM 1304 C C . ALA A 1 173 ? -15.548 -0.995 19.422 1.00 97.56 173 ALA A C 1
ATOM 1306 O O . ALA A 1 173 ? -14.970 -0.614 18.405 1.00 97.56 173 ALA A O 1
ATOM 1307 N N . LEU A 1 174 ? -15.051 -1.982 20.174 1.00 98.12 174 LEU A N 1
ATOM 1308 C CA . LEU A 1 174 ? -13.816 -2.681 19.814 1.00 98.12 174 LEU A CA 1
ATOM 1309 C C . LEU A 1 174 ? -13.982 -3.544 18.561 1.00 98.12 174 LEU A C 1
ATOM 1311 O O . LEU A 1 174 ? -13.077 -3.569 17.731 1.00 98.12 174 LEU A O 1
ATOM 1315 N N . ASP A 1 175 ? -15.115 -4.232 18.419 1.00 98.19 175 ASP A N 1
ATOM 1316 C CA . ASP A 1 175 ? -15.427 -5.003 17.216 1.00 98.19 175 ASP A CA 1
ATOM 1317 C C . ASP A 1 175 ? -15.513 -4.099 15.980 1.00 98.19 175 ASP A C 1
ATOM 1319 O O . ASP A 1 175 ? -14.826 -4.339 14.991 1.00 98.19 175 ASP A O 1
ATOM 1323 N N . THR A 1 176 ? -16.256 -2.997 16.067 1.00 98.38 176 THR A N 1
ATOM 1324 C CA . THR A 1 176 ? -16.383 -1.996 15.003 1.00 98.38 176 THR A CA 1
ATOM 1325 C C . THR A 1 176 ? -15.026 -1.422 14.596 1.00 98.38 176 THR A C 1
ATOM 1327 O O . THR A 1 176 ? -14.723 -1.362 13.406 1.00 98.38 176 THR A O 1
ATOM 1330 N N . ALA A 1 177 ? -14.161 -1.077 15.556 1.00 98.06 177 ALA A N 1
ATOM 1331 C CA . ALA A 1 177 ? -12.814 -0.603 15.241 1.00 98.06 177 ALA A CA 1
ATOM 1332 C C . ALA A 1 177 ? -11.950 -1.674 14.551 1.00 98.06 177 ALA A C 1
ATOM 1334 O O . ALA A 1 177 ? -11.186 -1.362 13.639 1.00 98.06 177 ALA A O 1
ATOM 1335 N N . ASN A 1 178 ? -12.076 -2.941 14.951 1.00 98.44 178 ASN A N 1
ATOM 1336 C CA . ASN A 1 178 ? -11.363 -4.040 14.300 1.00 98.44 178 ASN A CA 1
ATOM 1337 C C . ASN A 1 178 ? -11.899 -4.315 12.889 1.00 98.44 178 ASN A C 1
ATOM 1339 O O . ASN A 1 178 ? -11.105 -4.560 11.983 1.00 98.44 178 ASN A O 1
ATOM 1343 N N . ARG A 1 179 ? -13.219 -4.227 12.678 1.00 98.31 179 ARG A N 1
ATOM 1344 C CA . ARG A 1 179 ? -13.835 -4.321 11.348 1.00 98.31 179 ARG A CA 1
ATOM 1345 C C . ARG A 1 179 ? -13.331 -3.211 10.428 1.00 98.31 179 ARG A C 1
ATOM 1347 O O . ARG A 1 179 ? -12.929 -3.512 9.310 1.00 98.31 179 ARG A O 1
ATOM 1354 N N . ALA A 1 180 ? -13.259 -1.971 10.913 1.00 98.38 180 ALA A N 1
ATOM 1355 C CA . ALA A 1 180 ? -12.682 -0.853 10.164 1.00 98.38 180 ALA A CA 1
ATOM 1356 C C . ALA A 1 180 ? -11.238 -1.136 9.720 1.00 98.38 180 ALA A C 1
ATOM 1358 O O . ALA A 1 180 ? -10.917 -1.030 8.538 1.00 98.38 180 ALA A O 1
ATOM 1359 N N . LEU A 1 181 ? -10.378 -1.567 10.650 1.00 98.62 181 LEU A N 1
ATOM 1360 C CA . LEU A 1 181 ? -8.986 -1.919 10.346 1.00 98.62 181 LEU A CA 1
ATOM 1361 C C . LEU A 1 181 ? -8.889 -3.058 9.321 1.00 98.62 181 LEU A C 1
ATOM 1363 O O . LEU A 1 181 ? -8.103 -2.965 8.384 1.00 98.62 181 LEU A O 1
ATOM 1367 N N . ALA A 1 182 ? -9.725 -4.091 9.446 1.00 98.25 182 ALA A N 1
ATOM 1368 C CA . ALA A 1 182 ? -9.765 -5.190 8.486 1.00 98.25 182 ALA A CA 1
ATOM 1369 C C . ALA A 1 182 ? -10.195 -4.730 7.080 1.00 98.25 182 ALA A C 1
ATOM 1371 O O . ALA A 1 182 ? -9.668 -5.229 6.086 1.00 98.25 182 ALA A O 1
ATOM 1372 N N . ARG A 1 183 ? -11.122 -3.767 6.972 1.00 97.62 183 ARG A N 1
ATOM 1373 C CA . ARG A 1 183 ? -11.521 -3.166 5.686 1.00 97.62 183 ARG A CA 1
ATOM 1374 C C . ARG A 1 183 ? -10.393 -2.359 5.050 1.00 97.62 183 ARG A C 1
ATOM 1376 O O . ARG A 1 183 ? -10.162 -2.494 3.848 1.00 97.62 183 ARG A O 1
ATOM 1383 N N . ILE A 1 184 ? -9.687 -1.560 5.849 1.00 98.00 184 ILE A N 1
ATOM 1384 C CA . ILE A 1 184 ? -8.520 -0.791 5.398 1.00 98.00 184 ILE A CA 1
ATOM 1385 C C . ILE A 1 184 ? -7.443 -1.749 4.872 1.00 98.00 184 ILE A C 1
ATOM 1387 O O . ILE A 1 184 ? -6.989 -1.594 3.740 1.00 98.00 184 ILE A O 1
ATOM 1391 N N . ASP A 1 185 ? -7.119 -2.796 5.634 1.00 97.38 185 ASP A N 1
ATOM 1392 C CA . ASP A 1 185 ? -6.121 -3.803 5.250 1.00 97.38 185 ASP A CA 1
ATOM 1393 C C . ASP A 1 185 ? -6.510 -4.549 3.965 1.00 97.38 185 ASP A C 1
ATOM 1395 O O . ASP A 1 185 ? -5.688 -4.708 3.059 1.00 97.38 185 ASP A O 1
ATOM 1399 N N . ALA A 1 186 ? -7.778 -4.952 3.839 1.00 96.50 186 ALA A N 1
ATOM 1400 C CA . ALA A 1 186 ? -8.289 -5.603 2.633 1.00 96.50 186 ALA A CA 1
ATOM 1401 C C . ALA A 1 186 ? -8.240 -4.690 1.395 1.00 96.50 186 ALA A C 1
ATOM 1403 O O . ALA A 1 186 ? -8.070 -5.177 0.276 1.00 96.50 186 ALA A O 1
ATOM 1404 N N . THR A 1 187 ? -8.373 -3.375 1.585 1.00 96.06 187 THR A N 1
ATOM 1405 C CA . THR A 1 187 ? -8.278 -2.388 0.501 1.00 96.06 187 THR A CA 1
ATOM 1406 C C . THR A 1 187 ? -6.822 -2.133 0.104 1.00 96.06 187 THR A C 1
ATOM 1408 O O . THR A 1 187 ? -6.527 -2.023 -1.086 1.00 96.06 187 THR A O 1
ATOM 1411 N N . ALA A 1 188 ? -5.904 -2.104 1.075 1.00 96.50 188 ALA A N 1
ATOM 1412 C CA . ALA A 1 188 ? -4.476 -1.878 0.851 1.00 96.50 188 ALA A CA 1
ATOM 1413 C C . ALA A 1 188 ? -3.782 -3.052 0.139 1.00 96.50 188 ALA A C 1
ATOM 1415 O O . ALA A 1 188 ? -2.958 -2.832 -0.746 1.00 96.50 188 ALA A O 1
ATOM 1416 N N . ALA A 1 189 ? -4.124 -4.299 0.482 1.00 96.44 189 ALA A N 1
ATOM 1417 C CA . ALA A 1 189 ? -3.456 -5.496 -0.041 1.00 96.44 189 ALA A CA 1
ATOM 1418 C C . ALA A 1 189 ? -3.282 -5.535 -1.582 1.00 96.44 189 ALA A C 1
ATOM 1420 O O . ALA A 1 189 ? -2.154 -5.690 -2.048 1.00 96.44 189 ALA A O 1
ATOM 1421 N N . PRO A 1 190 ? -4.329 -5.343 -2.408 1.00 95.75 190 PRO A N 1
ATOM 1422 C CA . PRO A 1 190 ? -4.174 -5.343 -3.866 1.00 95.75 190 PRO A CA 1
ATOM 1423 C C . PRO A 1 190 ? -3.387 -4.138 -4.409 1.00 95.75 190 PRO A C 1
ATOM 1425 O O . PRO A 1 190 ? -2.851 -4.213 -5.510 1.00 95.75 190 PRO A O 1
ATOM 1428 N N . LEU A 1 191 ? -3.308 -3.027 -3.671 1.00 96.81 191 LEU A N 1
ATOM 1429 C CA . LEU A 1 191 ? -2.493 -1.870 -4.055 1.00 96.81 191 LEU A CA 1
ATOM 1430 C C . LEU A 1 191 ? -1.003 -2.138 -3.824 1.00 96.81 191 LEU A C 1
ATOM 1432 O O . LEU A 1 191 ? -0.178 -1.782 -4.664 1.00 96.81 191 LEU A O 1
ATOM 1436 N N . LEU A 1 192 ? -0.669 -2.828 -2.731 1.00 97.50 192 LEU A N 1
ATOM 1437 C CA . LEU A 1 192 ? 0.694 -3.289 -2.460 1.00 97.50 192 LEU A CA 1
ATOM 1438 C C . LEU A 1 19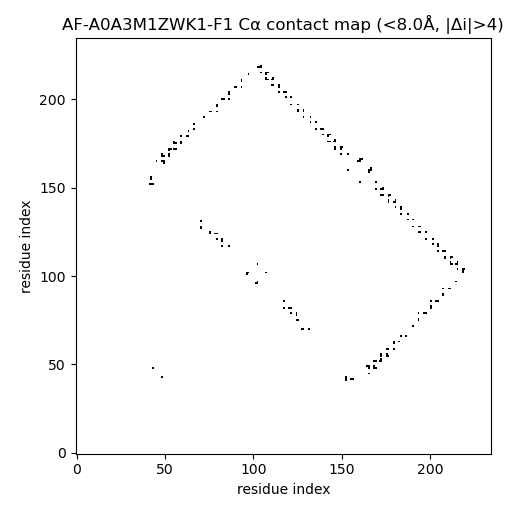2 ? 1.178 -4.280 -3.526 1.00 97.50 192 LEU A C 1
ATOM 1440 O O . LEU A 1 192 ? 2.336 -4.226 -3.927 1.00 97.50 192 LEU A O 1
ATOM 1444 N N . GLU A 1 193 ? 0.287 -5.123 -4.052 1.00 96.88 193 GLU A N 1
ATOM 1445 C CA . GLU A 1 193 ? 0.608 -6.012 -5.175 1.00 96.88 193 GLU A CA 1
ATOM 1446 C C . GLU A 1 193 ? 0.954 -5.227 -6.454 1.00 96.88 193 GLU A C 1
ATOM 1448 O O . GLU A 1 193 ? 1.930 -5.533 -7.140 1.00 96.88 193 GLU A O 1
ATOM 1453 N N . LEU A 1 194 ? 0.205 -4.160 -6.766 1.00 97.50 194 LEU A N 1
ATOM 1454 C CA . LEU A 1 194 ? 0.538 -3.267 -7.885 1.00 97.50 194 LEU A CA 1
ATOM 1455 C C . LEU A 1 194 ? 1.891 -2.573 -7.669 1.00 97.50 194 LEU A C 1
ATOM 1457 O O . LEU A 1 194 ? 2.681 -2.463 -8.607 1.00 97.50 194 LEU A O 1
ATOM 1461 N N . GLN A 1 195 ? 2.181 -2.142 -6.438 1.00 96.44 195 GLN A N 1
ATOM 1462 C CA . GLN A 1 195 ? 3.472 -1.553 -6.079 1.00 96.44 195 GLN A CA 1
ATOM 1463 C C . GLN A 1 195 ? 4.619 -2.561 -6.234 1.00 96.44 195 GLN A C 1
ATOM 1465 O O . GLN A 1 195 ? 5.679 -2.201 -6.747 1.00 96.44 195 GLN A O 1
ATOM 1470 N N . HIS A 1 196 ? 4.407 -3.820 -5.845 1.00 97.12 196 HIS A N 1
ATOM 1471 C CA . HIS A 1 196 ? 5.385 -4.891 -6.013 1.00 97.12 196 HIS A CA 1
ATOM 1472 C C . HIS A 1 196 ? 5.692 -5.147 -7.493 1.00 97.12 196 HIS A C 1
ATOM 1474 O O . HIS A 1 196 ? 6.851 -5.057 -7.898 1.00 97.12 196 HIS A O 1
ATOM 1480 N N . ARG A 1 197 ? 4.660 -5.344 -8.323 1.00 97.19 197 ARG A N 1
ATOM 1481 C CA . ARG A 1 197 ? 4.809 -5.509 -9.782 1.00 97.19 197 ARG A CA 1
ATOM 1482 C C . ARG A 1 197 ? 5.559 -4.344 -10.419 1.00 97.19 197 ARG A C 1
ATOM 1484 O O . ARG A 1 197 ? 6.431 -4.530 -11.262 1.00 97.19 197 ARG A O 1
ATOM 1491 N N . ALA A 1 198 ? 5.244 -3.121 -10.013 1.00 97.44 198 ALA A N 1
ATOM 1492 C CA . ALA A 1 198 ? 5.949 -1.950 -10.504 1.00 97.44 198 ALA A CA 1
ATOM 1493 C C . ALA A 1 198 ? 7.419 -1.909 -10.053 1.00 97.44 198 ALA A C 1
ATOM 1495 O O . ALA A 1 198 ? 8.277 -1.523 -10.842 1.00 97.44 198 ALA A O 1
ATOM 1496 N N . ALA A 1 199 ? 7.745 -2.359 -8.838 1.00 97.69 199 ALA A N 1
ATOM 1497 C CA . ALA A 1 199 ? 9.134 -2.484 -8.398 1.00 97.69 199 ALA A CA 1
ATOM 1498 C C . ALA A 1 199 ? 9.928 -3.481 -9.266 1.00 97.69 199 ALA A C 1
ATOM 1500 O O . ALA A 1 199 ? 11.086 -3.214 -9.591 1.00 97.69 199 ALA A O 1
ATOM 1501 N N . GLU A 1 200 ? 9.308 -4.580 -9.706 1.00 98.19 200 GLU A N 1
ATOM 1502 C CA . GLU A 1 200 ? 9.926 -5.522 -10.652 1.00 98.19 200 GLU A CA 1
ATOM 1503 C C . GLU A 1 200 ? 10.197 -4.870 -12.017 1.00 98.19 200 GLU A C 1
ATOM 1505 O O . GLU A 1 200 ? 11.291 -5.012 -12.571 1.00 98.19 200 GLU A O 1
ATOM 1510 N N . ILE A 1 201 ? 9.235 -4.101 -12.543 1.00 98.25 201 ILE A N 1
ATOM 1511 C CA . ILE A 1 201 ? 9.410 -3.344 -13.794 1.00 98.25 201 ILE A CA 1
ATOM 1512 C C . ILE A 1 201 ? 10.549 -2.329 -13.642 1.00 98.25 201 ILE A C 1
ATOM 1514 O O . ILE A 1 201 ? 11.415 -2.245 -14.514 1.00 98.25 201 ILE A O 1
ATOM 1518 N N . GLN A 1 202 ? 10.595 -1.595 -12.527 1.00 98.06 202 GLN A N 1
ATOM 1519 C CA . GLN A 1 202 ? 11.660 -0.631 -12.258 1.00 98.06 202 GLN A CA 1
ATOM 1520 C C . GLN A 1 202 ? 13.028 -1.316 -12.197 1.00 98.06 202 GLN A C 1
ATOM 1522 O O . GLN A 1 202 ? 13.987 -0.827 -12.792 1.00 98.06 202 GLN A O 1
ATOM 1527 N N . ALA A 1 203 ? 13.132 -2.466 -11.527 1.00 98.00 203 ALA A N 1
ATOM 1528 C CA . ALA A 1 203 ? 14.370 -3.239 -11.480 1.00 98.00 203 ALA A CA 1
ATOM 1529 C C . ALA A 1 203 ? 14.824 -3.670 -12.886 1.00 98.00 203 ALA A C 1
ATOM 1531 O O . ALA A 1 203 ? 16.007 -3.552 -13.217 1.00 98.00 203 ALA A O 1
ATOM 1532 N N . ALA A 1 204 ? 13.890 -4.100 -13.741 1.00 97.69 204 ALA A N 1
ATOM 1533 C CA . ALA A 1 204 ? 14.186 -4.435 -15.130 1.00 97.69 204 ALA A CA 1
ATOM 1534 C C . ALA A 1 204 ? 14.678 -3.216 -15.930 1.00 97.69 204 ALA A C 1
ATOM 1536 O O . ALA A 1 204 ? 15.681 -3.324 -16.635 1.00 97.69 204 ALA A O 1
ATOM 1537 N N . ILE A 1 205 ? 14.039 -2.051 -15.783 1.00 97.06 205 ILE A N 1
ATOM 1538 C CA . ILE A 1 205 ? 14.482 -0.807 -16.433 1.00 97.06 205 ILE A CA 1
ATOM 1539 C C . ILE A 1 205 ? 15.906 -0.439 -15.997 1.00 97.06 205 ILE A C 1
ATOM 1541 O O . ILE A 1 205 ? 16.740 -0.114 -16.842 1.00 97.06 205 ILE A O 1
ATOM 1545 N N . GLN A 1 206 ? 16.216 -0.535 -14.702 1.00 96.62 206 GLN A N 1
ATOM 1546 C CA . GLN A 1 206 ? 17.546 -0.192 -14.190 1.00 96.62 206 GLN A CA 1
ATOM 1547 C C . GLN A 1 206 ? 18.633 -1.156 -14.669 1.00 96.62 206 GLN A C 1
ATOM 1549 O O . GLN A 1 206 ? 19.744 -0.715 -14.969 1.00 96.62 206 GLN A O 1
ATOM 1554 N N . ARG A 1 207 ? 18.316 -2.448 -14.821 1.00 96.50 207 ARG A N 1
ATOM 1555 C CA . ARG A 1 207 ? 19.221 -3.400 -15.478 1.00 96.50 207 ARG A CA 1
ATOM 1556 C C . ARG A 1 207 ? 19.519 -2.969 -16.915 1.00 96.50 207 ARG A C 1
ATOM 1558 O O . ARG A 1 207 ? 20.685 -2.832 -17.272 1.00 96.50 207 ARG A O 1
ATOM 1565 N N . LEU A 1 208 ? 18.484 -2.697 -17.711 1.00 94.75 208 LEU A N 1
ATOM 1566 C CA . LEU A 1 208 ? 18.652 -2.276 -19.108 1.00 94.75 208 LEU A CA 1
ATOM 1567 C C . LEU A 1 208 ? 19.419 -0.961 -19.236 1.00 94.75 208 LEU A C 1
ATOM 1569 O O . LEU A 1 208 ? 20.183 -0.773 -20.180 1.00 94.75 208 LEU A O 1
ATOM 1573 N N . ARG A 1 209 ? 19.253 -0.055 -18.270 1.00 93.44 209 ARG A N 1
ATOM 1574 C CA . ARG A 1 209 ? 20.013 1.193 -18.216 1.00 93.44 209 ARG A CA 1
ATOM 1575 C C . ARG A 1 209 ? 21.504 0.924 -18.040 1.00 93.44 209 ARG A C 1
ATOM 1577 O O . ARG A 1 209 ? 22.298 1.522 -18.758 1.00 93.44 209 ARG A O 1
ATOM 1584 N N . SER A 1 210 ? 21.866 -0.000 -17.147 1.00 91.38 210 SER A N 1
ATOM 1585 C CA . SER A 1 210 ? 23.256 -0.439 -16.973 1.00 91.38 210 SER A CA 1
ATOM 1586 C C . SER A 1 210 ? 23.822 -1.054 -18.255 1.00 91.38 210 SER A C 1
ATOM 1588 O O . SER A 1 210 ? 24.944 -0.741 -18.638 1.00 91.38 210 SER A O 1
ATOM 1590 N N . GLU A 1 211 ? 23.043 -1.884 -18.951 1.00 90.19 211 GLU A N 1
ATOM 1591 C CA . GLU A 1 211 ? 23.465 -2.483 -20.224 1.00 90.19 211 GLU A CA 1
ATOM 1592 C C . GLU A 1 211 ? 23.692 -1.410 -21.306 1.00 90.19 211 GLU A C 1
ATOM 1594 O O . GLU A 1 211 ? 24.712 -1.417 -21.995 1.00 90.19 211 GLU A O 1
ATOM 1599 N N . ALA A 1 212 ? 22.794 -0.427 -21.416 1.00 88.44 212 ALA A N 1
ATOM 1600 C CA . ALA A 1 212 ? 22.962 0.703 -22.330 1.00 88.44 212 ALA A CA 1
ATOM 1601 C C . ALA A 1 212 ? 24.181 1.580 -21.968 1.00 88.44 212 ALA A C 1
ATOM 1603 O O . ALA A 1 212 ? 24.872 2.088 -22.855 1.00 88.44 212 ALA A O 1
ATOM 1604 N N . ASP A 1 213 ? 24.470 1.749 -20.674 1.00 88.56 213 ASP A N 1
ATOM 1605 C CA . ASP A 1 213 ? 25.670 2.426 -20.171 1.00 88.56 213 ASP A CA 1
ATOM 1606 C C . ASP A 1 213 ? 26.967 1.715 -20.582 1.00 88.56 213 ASP A C 1
ATOM 1608 O O . ASP A 1 213 ? 27.950 2.369 -20.954 1.00 88.56 213 ASP A O 1
ATOM 1612 N N . ASP A 1 214 ? 26.971 0.386 -20.546 1.00 87.50 214 ASP A N 1
ATOM 1613 C CA . ASP A 1 214 ? 28.118 -0.418 -20.957 1.00 87.50 214 ASP A CA 1
ATOM 1614 C C . 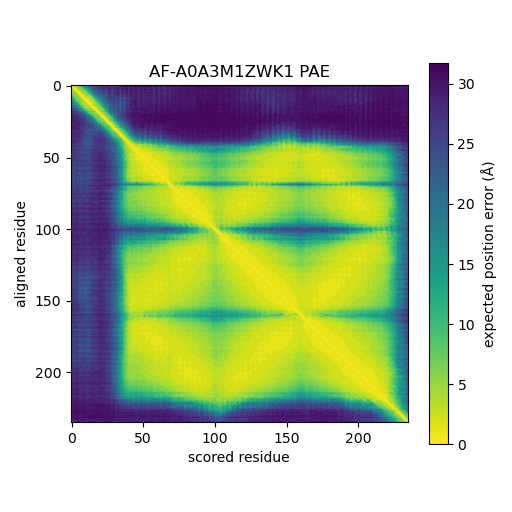ASP A 1 214 ? 28.344 -0.338 -22.472 1.00 87.50 214 ASP A C 1
ATOM 1616 O O . ASP A 1 214 ? 29.470 -0.062 -22.900 1.00 87.50 214 ASP A O 1
ATOM 1620 N N . LEU A 1 215 ? 27.277 -0.425 -23.278 1.00 84.50 215 LEU A N 1
ATOM 1621 C CA . LEU A 1 215 ? 27.349 -0.197 -24.727 1.00 84.50 215 LEU A CA 1
ATOM 1622 C C . LEU A 1 215 ? 27.899 1.203 -25.048 1.00 84.50 215 LEU A C 1
ATOM 1624 O O . LEU A 1 215 ? 28.809 1.353 -25.863 1.00 84.50 215 LEU A O 1
ATOM 1628 N N . LEU A 1 216 ? 27.427 2.253 -24.368 1.00 83.44 216 LEU A N 1
ATOM 1629 C CA . LEU A 1 216 ? 27.963 3.611 -24.543 1.00 83.44 216 LEU A CA 1
ATOM 1630 C C . LEU A 1 216 ? 29.472 3.683 -24.272 1.00 83.44 216 LEU A C 1
ATOM 1632 O O . LEU A 1 216 ? 30.210 4.367 -24.994 1.00 83.44 216 LEU A O 1
ATOM 1636 N N . ARG A 1 217 ? 29.942 2.991 -23.228 1.00 84.31 217 ARG A N 1
ATOM 1637 C CA . ARG A 1 217 ? 31.362 2.955 -22.862 1.00 84.31 217 ARG A CA 1
ATOM 1638 C C . ARG A 1 217 ? 32.193 2.255 -23.936 1.00 84.31 217 ARG A C 1
ATOM 1640 O O . ARG A 1 217 ? 33.244 2.774 -24.317 1.00 84.31 217 ARG A O 1
ATOM 1647 N N . GLU A 1 218 ? 31.714 1.127 -24.447 1.00 81.56 218 GLU A N 1
ATOM 1648 C CA . GLU A 1 218 ? 32.345 0.373 -25.531 1.00 81.56 218 GLU A CA 1
ATOM 1649 C C . GLU A 1 218 ? 32.401 1.167 -26.845 1.00 81.56 218 GLU A C 1
ATOM 1651 O O . GLU A 1 218 ? 33.484 1.313 -27.420 1.00 81.56 218 GLU A O 1
ATOM 1656 N N . ALA A 1 219 ? 31.285 1.763 -27.287 1.00 76.81 219 ALA A N 1
ATOM 1657 C CA . ALA A 1 219 ? 31.252 2.617 -28.481 1.00 76.81 219 ALA A CA 1
ATOM 1658 C C . ALA A 1 219 ? 32.274 3.753 -28.384 1.00 76.81 219 ALA A C 1
ATOM 1660 O O . ALA A 1 219 ? 33.017 4.021 -29.333 1.00 76.81 219 ALA A O 1
ATOM 1661 N N . ARG A 1 220 ? 32.367 4.398 -27.215 1.00 76.62 220 ARG A N 1
ATOM 1662 C CA . ARG A 1 220 ? 33.334 5.473 -26.977 1.00 76.62 220 ARG A CA 1
ATOM 1663 C C . ARG A 1 220 ? 34.779 4.979 -27.089 1.00 76.62 220 ARG A C 1
ATOM 1665 O O . ARG A 1 220 ? 35.594 5.640 -27.728 1.00 76.62 220 ARG A O 1
ATOM 1672 N N . GLN A 1 221 ? 35.107 3.818 -26.522 1.00 76.69 221 GLN A N 1
ATOM 1673 C CA . GLN A 1 221 ? 36.440 3.216 -26.660 1.00 76.69 221 GLN A CA 1
ATOM 1674 C C . GLN A 1 221 ? 36.757 2.830 -28.114 1.00 76.69 221 GLN A C 1
ATOM 1676 O O . GLN A 1 221 ? 37.877 3.052 -28.579 1.00 76.69 221 GLN A O 1
ATOM 1681 N N . GLY A 1 222 ? 35.778 2.300 -28.852 1.00 68.00 222 GLY A N 1
ATOM 1682 C CA . GLY A 1 222 ? 35.909 1.982 -30.276 1.00 68.00 222 GLY A CA 1
ATOM 1683 C C . GLY A 1 222 ? 36.185 3.217 -31.141 1.00 68.00 222 GLY A C 1
ATOM 1684 O O . GLY A 1 222 ? 37.065 3.179 -32.003 1.00 68.00 222 GLY A O 1
ATOM 1685 N N . LEU A 1 223 ? 35.502 4.334 -30.865 1.00 61.78 223 LEU A N 1
ATOM 1686 C CA . LEU A 1 223 ? 35.747 5.624 -31.523 1.00 61.78 223 LEU A CA 1
ATOM 1687 C C . LEU A 1 223 ? 37.171 6.137 -31.263 1.00 61.78 223 LEU A C 1
ATOM 1689 O O . LEU A 1 223 ? 37.840 6.569 -32.204 1.00 61.78 223 LEU A O 1
ATOM 1693 N N . PHE A 1 224 ? 37.676 6.028 -30.028 1.00 59.91 224 PHE A N 1
ATOM 1694 C CA . PHE A 1 224 ? 39.050 6.423 -29.690 1.00 59.91 224 PHE A CA 1
ATOM 1695 C C . PHE A 1 224 ? 40.113 5.529 -30.348 1.00 59.91 224 PHE A C 1
ATOM 1697 O O . PHE A 1 224 ? 41.139 6.034 -30.795 1.00 59.91 224 PHE A O 1
ATOM 1704 N N . ARG A 1 225 ? 39.871 4.217 -30.485 1.00 60.03 225 ARG A N 1
ATOM 1705 C CA . ARG A 1 225 ? 40.793 3.309 -31.201 1.00 60.03 225 ARG A CA 1
ATOM 1706 C C . ARG A 1 225 ? 40.888 3.617 -32.695 1.00 60.03 225 ARG A C 1
ATOM 1708 O O . ARG A 1 225 ? 41.950 3.450 -33.281 1.00 60.03 225 ARG A O 1
ATOM 1715 N N . ARG A 1 226 ? 39.790 4.059 -33.314 1.00 57.38 226 ARG A N 1
ATOM 1716 C CA . ARG A 1 226 ? 39.717 4.334 -34.759 1.00 57.38 226 ARG A CA 1
ATOM 1717 C C . ARG A 1 226 ? 40.258 5.712 -35.153 1.00 57.38 226 ARG A C 1
ATOM 1719 O O . ARG A 1 226 ? 40.557 5.926 -36.321 1.00 57.38 226 ARG A O 1
ATOM 1726 N N . SER A 1 227 ? 40.373 6.627 -34.191 1.00 56.59 227 SER A N 1
ATOM 1727 C CA . SER A 1 227 ? 40.874 7.997 -34.375 1.00 56.59 227 SER A CA 1
ATOM 1728 C C . SER A 1 227 ? 42.332 8.193 -33.928 1.00 56.59 227 SER A C 1
ATOM 1730 O O . SER A 1 227 ? 42.851 9.305 -34.013 1.00 56.59 227 SER A O 1
ATOM 1732 N N . GLY A 1 228 ? 43.019 7.130 -33.494 1.00 50.50 228 GLY A N 1
ATOM 1733 C CA . GLY A 1 228 ? 44.464 7.165 -33.265 1.00 50.50 228 GLY A CA 1
ATOM 1734 C C . GLY A 1 228 ? 45.228 7.346 -34.589 1.00 50.50 228 GLY A C 1
ATOM 1735 O O . GLY A 1 228 ? 44.945 6.613 -35.538 1.00 50.50 228 GLY A O 1
ATOM 1736 N N . PRO A 1 229 ? 46.173 8.302 -34.699 1.00 56.12 229 PRO A N 1
ATOM 1737 C CA . PRO A 1 229 ? 46.930 8.509 -35.932 1.00 56.12 229 PRO A CA 1
ATOM 1738 C C . PRO A 1 229 ? 47.762 7.258 -36.269 1.00 56.12 229 PRO A C 1
ATOM 1740 O O . PRO A 1 229 ? 48.282 6.622 -35.345 1.00 56.12 229 PRO A O 1
ATOM 1743 N N . PRO A 1 230 ? 47.941 6.901 -37.558 1.00 53.41 230 PRO A N 1
ATOM 1744 C CA . PRO A 1 230 ? 48.880 5.858 -37.944 1.00 53.41 230 PRO A CA 1
ATOM 1745 C C . PRO A 1 230 ? 50.291 6.388 -37.678 1.00 53.41 230 PRO A C 1
ATOM 1747 O O . PRO A 1 230 ? 50.882 7.082 -38.500 1.00 53.41 230 PRO A O 1
ATOM 1750 N N . MET A 1 231 ? 50.824 6.123 -36.490 1.00 63.53 231 MET A N 1
ATOM 1751 C CA . MET A 1 231 ? 52.244 6.320 -36.243 1.00 63.53 231 MET A CA 1
ATOM 1752 C C . MET A 1 231 ? 52.982 5.137 -36.874 1.00 63.53 231 MET A C 1
ATOM 1754 O O . MET A 1 231 ? 52.645 3.990 -36.594 1.00 63.53 231 MET A O 1
ATOM 1758 N N . PHE A 1 232 ? 53.973 5.461 -37.711 1.00 57.22 232 PHE A N 1
ATOM 1759 C CA . PHE A 1 232 ? 54.926 4.585 -38.413 1.00 57.22 232 PHE A CA 1
ATOM 1760 C C . PHE A 1 232 ? 54.528 4.083 -39.817 1.00 57.22 232 PHE A C 1
ATOM 1762 O O . PHE A 1 232 ? 54.190 2.922 -40.018 1.00 57.22 232 PHE A O 1
ATOM 1769 N N . THR A 1 233 ? 54.745 4.925 -40.831 1.00 52.38 233 THR A N 1
ATOM 1770 C CA . THR A 1 233 ? 55.393 4.470 -42.077 1.00 52.38 233 THR A CA 1
ATOM 1771 C C . THR A 1 233 ? 56.891 4.717 -41.933 1.00 52.38 233 THR A C 1
ATOM 1773 O O . THR A 1 233 ? 57.333 5.863 -41.998 1.00 52.38 233 THR A O 1
ATOM 1776 N N . ALA A 1 234 ? 57.657 3.657 -41.672 1.00 51.38 234 ALA A N 1
ATOM 1777 C CA . ALA A 1 234 ? 59.109 3.687 -41.801 1.00 51.38 234 ALA A CA 1
ATOM 1778 C C . ALA A 1 234 ? 59.460 3.583 -43.294 1.00 51.38 234 ALA A C 1
ATOM 1780 O O . ALA A 1 234 ? 58.990 2.662 -43.965 1.00 51.38 234 ALA A O 1
ATOM 1781 N N . ALA A 1 235 ? 60.212 4.567 -43.788 1.00 52.88 235 ALA A N 1
ATOM 1782 C CA . ALA A 1 235 ? 60.857 4.565 -45.099 1.00 52.88 235 ALA A CA 1
ATOM 1783 C C . ALA A 1 235 ? 62.261 3.958 -44.994 1.00 52.88 235 ALA A C 1
ATOM 1785 O O . ALA A 1 235 ? 62.866 4.094 -43.903 1.00 52.88 235 ALA A O 1
#

Sequence (235 aa):
MQRAGRWVAAVLVAAGFGWGAAGAVRGAEEPRAAAPAEAPEPPPGLSQIVPLAVGLEQDLAALEAELAHGLDREAVGRQLDALAAQVKGYDKALGELGRGGRYSYEDAAGWKATLDGASAALERALAPVQETLDRLDVLRAEWTRRRDRWARWKKALAAERKREEIAAAFRTALDTANRALARIDATAAPLLELQHRAAEIQAAIQRLRSEADDLLREARQGLFRRSGPPMFTAA

Radius of gyration: 31.12 Å; Cα contacts (8 Å, |Δi|>4): 121; chains: 1; bounding box: 91×49×83 Å

Solvent-accessible surface area (backbone atoms only — not comparable to full-atom values): 13978 Å² total; per-residue (Å²): 133,87,84,92,83,88,86,79,86,82,83,84,83,79,80,83,81,78,87,84,81,89,83,90,81,92,75,81,89,69,82,78,73,74,76,79,76,77,74,81,80,76,68,77,59,78,87,47,46,54,61,53,25,54,51,47,51,54,51,42,54,51,49,54,54,58,62,68,72,54,80,65,60,64,61,43,49,52,53,52,52,52,50,45,53,50,53,56,50,49,54,54,53,51,57,49,46,66,72,63,75,72,68,53,61,65,59,32,52,48,52,47,56,53,46,52,50,50,51,57,50,50,52,62,59,41,48,65,51,51,56,50,47,55,51,46,50,55,51,46,53,50,41,50,52,52,34,53,49,53,55,49,36,54,60,76,42,53,78,63,39,75,39,62,69,54,39,47,26,55,49,50,34,45,49,44,31,51,51,44,46,51,53,49,51,64,60,43,52,66,49,52,50,54,51,49,56,48,50,54,46,50,52,51,48,53,51,53,46,53,54,36,51,49,51,38,52,50,39,52,52,52,54,54,67,72,67,55,76,88,80,80,84,84,130

Mean predicted aligned error: 12.75 Å